Protein AF-A0A973DE01-F1 (afdb_monomer_lite)

Structure (mmCIF, N/CA/C/O backbone):
data_AF-A0A973DE01-F1
#
_entry.id   AF-A0A973DE01-F1
#
loop_
_atom_site.group_PDB
_atom_site.id
_atom_site.type_symbol
_atom_site.label_atom_id
_atom_site.label_alt_id
_atom_site.label_comp_id
_atom_site.label_asym_id
_atom_site.label_entity_id
_atom_site.label_seq_id
_atom_site.pdbx_PDB_ins_code
_atom_site.Cartn_x
_atom_site.Cartn_y
_atom_site.Cartn_z
_atom_site.occupancy
_atom_site.B_iso_or_equiv
_atom_site.auth_seq_id
_atom_site.auth_comp_id
_atom_site.auth_asym_id
_atom_site.auth_atom_id
_atom_site.pdbx_PDB_model_num
ATOM 1 N N . MET A 1 1 ? 18.379 -6.440 -45.089 1.00 70.31 1 MET A N 1
ATOM 2 C CA . MET A 1 1 ? 19.381 -6.472 -44.013 1.00 70.31 1 MET A CA 1
ATOM 3 C C . MET A 1 1 ? 20.087 -7.804 -44.115 1.00 70.31 1 MET A C 1
ATOM 5 O O . MET A 1 1 ? 19.416 -8.835 -44.047 1.00 70.31 1 MET A O 1
ATOM 9 N N . LEU A 1 2 ? 21.385 -7.757 -44.385 1.00 83.50 2 LEU A N 1
ATOM 10 C CA . LEU A 1 2 ? 22.255 -8.924 -44.476 1.00 83.50 2 LEU A CA 1
ATOM 11 C C . LEU A 1 2 ? 22.335 -9.638 -43.112 1.00 83.50 2 LEU A C 1
ATOM 13 O O . LEU A 1 2 ? 22.029 -9.025 -42.086 1.00 83.50 2 LEU A O 1
ATOM 17 N N . PRO A 1 3 ? 22.716 -10.927 -43.065 1.00 85.31 3 PRO A N 1
ATOM 18 C CA . PRO A 1 3 ? 22.857 -11.660 -41.804 1.00 85.31 3 PRO A CA 1
ATOM 19 C C . PRO A 1 3 ? 23.794 -10.974 -40.798 1.00 85.31 3 PRO A C 1
ATOM 21 O O . PRO A 1 3 ? 23.469 -10.901 -39.618 1.00 85.31 3 PRO A O 1
ATOM 24 N N . GLU A 1 4 ? 24.897 -10.398 -41.274 1.00 84.00 4 GLU A N 1
ATOM 25 C CA . GLU A 1 4 ? 25.873 -9.671 -40.451 1.00 84.00 4 GLU A CA 1
ATOM 26 C C . GLU A 1 4 ? 25.287 -8.377 -39.868 1.00 84.00 4 GLU A C 1
ATOM 28 O O . GLU A 1 4 ? 25.379 -8.129 -38.670 1.00 84.00 4 GLU A O 1
ATOM 33 N N . GLU A 1 5 ? 24.589 -7.584 -40.685 1.00 85.75 5 GLU A N 1
ATOM 34 C CA . GLU A 1 5 ? 23.874 -6.382 -40.230 1.00 85.75 5 GLU A CA 1
ATOM 35 C C . GLU A 1 5 ? 22.779 -6.722 -39.206 1.00 85.75 5 GLU A C 1
ATOM 37 O O . GLU A 1 5 ? 22.535 -5.964 -38.267 1.00 85.75 5 GLU A O 1
ATOM 42 N N . ARG A 1 6 ? 22.116 -7.878 -39.369 1.00 88.12 6 ARG A N 1
ATOM 43 C CA . ARG A 1 6 ? 21.130 -8.384 -38.405 1.00 88.12 6 ARG A CA 1
ATOM 44 C C . ARG A 1 6 ? 21.782 -8.741 -37.076 1.00 88.12 6 ARG A C 1
ATOM 46 O O . ARG A 1 6 ? 21.235 -8.355 -36.048 1.00 88.12 6 ARG A O 1
ATOM 53 N N . ALA A 1 7 ? 22.912 -9.446 -37.096 1.00 88.19 7 ALA A N 1
ATOM 54 C CA . ALA A 1 7 ? 23.663 -9.779 -35.887 1.00 88.19 7 ALA A CA 1
ATOM 55 C C . ALA A 1 7 ? 24.108 -8.502 -35.155 1.00 88.19 7 ALA A C 1
ATOM 57 O O . ALA A 1 7 ? 23.737 -8.315 -33.999 1.00 88.19 7 ALA A O 1
ATOM 58 N N . CYS A 1 8 ? 24.734 -7.562 -35.879 1.00 90.56 8 CYS A N 1
ATOM 59 C CA . CYS A 1 8 ? 25.108 -6.242 -35.358 1.00 90.56 8 CYS A CA 1
ATOM 60 C C . CYS A 1 8 ? 23.929 -5.548 -34.676 1.00 90.56 8 CYS A C 1
ATOM 62 O O . CYS A 1 8 ? 24.024 -5.079 -33.546 1.00 90.56 8 CYS A O 1
ATOM 64 N N . PHE A 1 9 ? 22.790 -5.497 -35.368 1.00 92.75 9 PHE A N 1
ATOM 65 C CA . PHE A 1 9 ? 21.602 -4.835 -34.861 1.00 92.75 9 PHE A CA 1
ATOM 66 C C . PHE A 1 9 ? 21.107 -5.454 -33.547 1.00 92.75 9 PHE A C 1
ATOM 68 O O . PHE A 1 9 ? 20.754 -4.713 -32.631 1.00 92.75 9 PHE A O 1
ATOM 75 N N . ILE A 1 10 ? 21.090 -6.785 -33.436 1.00 91.75 10 ILE A N 1
ATOM 76 C CA . ILE A 1 10 ? 20.685 -7.475 -32.206 1.00 91.75 10 ILE A CA 1
ATOM 77 C C . ILE A 1 10 ? 21.667 -7.190 -31.067 1.00 91.75 10 ILE A C 1
ATOM 79 O O . ILE A 1 10 ? 21.216 -6.829 -29.980 1.00 91.75 10 ILE A O 1
ATOM 83 N N . ASP A 1 11 ? 22.973 -7.267 -31.315 1.00 92.25 11 ASP A N 1
ATOM 84 C CA . ASP A 1 11 ? 23.994 -6.994 -30.295 1.00 92.25 11 ASP A CA 1
ATOM 85 C C . ASP A 1 11 ? 23.876 -5.565 -29.749 1.00 92.25 11 ASP A C 1
ATOM 87 O O . ASP A 1 11 ? 23.903 -5.344 -28.537 1.00 92.25 11 ASP A O 1
ATOM 91 N N . LEU A 1 12 ? 23.638 -4.589 -30.630 1.00 93.44 12 LEU A N 1
ATOM 92 C CA . LEU A 1 12 ? 23.412 -3.195 -30.243 1.00 93.44 12 LEU A CA 1
ATOM 93 C C . LEU A 1 12 ? 22.120 -3.007 -29.434 1.00 93.44 12 LEU A C 1
ATOM 95 O O . LEU A 1 12 ? 22.094 -2.209 -28.497 1.00 93.44 12 LEU A O 1
ATOM 99 N N . LEU A 1 13 ? 21.046 -3.740 -29.754 1.00 94.69 13 LEU A N 1
ATOM 100 C CA . LEU A 1 13 ? 19.822 -3.720 -28.947 1.00 94.69 13 LEU A CA 1
ATOM 101 C C . LEU A 1 13 ? 20.054 -4.314 -27.553 1.00 94.69 13 LEU A C 1
ATOM 103 O O . LEU A 1 13 ? 19.559 -3.761 -26.570 1.00 94.69 13 LEU A O 1
ATOM 107 N N . VAL A 1 14 ? 20.805 -5.415 -27.457 1.00 93.12 14 VAL A N 1
ATOM 108 C CA . VAL A 1 14 ? 21.170 -6.033 -26.173 1.00 93.12 14 VAL A CA 1
ATOM 109 C C . VAL A 1 14 ? 22.020 -5.069 -25.350 1.00 93.12 14 VAL A C 1
ATOM 111 O O . VAL A 1 14 ? 21.707 -4.836 -24.180 1.00 93.12 14 VAL A O 1
ATOM 114 N N . TYR A 1 15 ? 23.020 -4.439 -25.972 1.00 92.75 15 TYR A N 1
ATOM 115 C CA . TYR A 1 15 ? 23.834 -3.411 -25.332 1.00 92.75 15 TYR A CA 1
ATOM 116 C C . TYR A 1 15 ? 22.961 -2.272 -24.802 1.00 92.75 15 TYR A C 1
ATOM 118 O O . TYR A 1 15 ? 23.049 -1.927 -23.625 1.00 92.75 15 TYR A O 1
ATOM 126 N N . GLN A 1 16 ? 22.077 -1.716 -25.642 1.00 93.94 16 GLN A N 1
ATOM 127 C CA . GLN A 1 16 ? 21.213 -0.613 -25.231 1.00 93.94 16 GLN A CA 1
ATOM 128 C C . GLN A 1 16 ? 20.295 -1.008 -24.069 1.00 93.94 16 GLN A C 1
ATOM 130 O O . GLN A 1 16 ? 20.057 -0.211 -23.164 1.00 93.94 16 GLN A O 1
ATOM 135 N N . HIS A 1 17 ? 19.774 -2.235 -24.075 1.00 93.25 17 HIS A N 1
ATOM 136 C CA . HIS A 1 17 ? 18.927 -2.732 -22.996 1.00 93.25 17 HIS A CA 1
ATOM 137 C C . HIS A 1 17 ? 19.682 -2.844 -21.661 1.00 93.25 17 HIS A C 1
ATOM 139 O O . HIS A 1 17 ? 19.108 -2.557 -20.615 1.00 93.25 17 HIS A O 1
ATOM 145 N N . GLN A 1 18 ? 20.950 -3.262 -21.679 1.00 91.19 18 GLN A N 1
ATOM 146 C CA . GLN A 1 18 ? 21.747 -3.471 -20.464 1.00 91.19 18 GLN A CA 1
ATOM 147 C C . GLN A 1 18 ? 22.433 -2.196 -19.954 1.00 91.19 18 GLN A C 1
ATOM 149 O O . GLN A 1 18 ? 22.577 -2.022 -18.746 1.00 91.19 18 GLN A O 1
ATOM 154 N N . HIS A 1 19 ? 22.864 -1.315 -20.858 1.00 90.00 19 HIS A N 1
ATOM 155 C CA . HIS A 1 19 ? 23.731 -0.175 -20.542 1.00 90.00 19 HIS A CA 1
ATOM 156 C C . HIS A 1 19 ? 23.118 1.193 -20.877 1.00 90.00 19 HIS A C 1
ATOM 158 O O . HIS A 1 19 ? 23.679 2.222 -20.503 1.00 90.00 19 HIS A O 1
ATOM 164 N N . GLY A 1 20 ? 21.968 1.235 -21.551 1.00 89.94 20 GLY A N 1
ATOM 165 C CA . GLY A 1 20 ? 21.312 2.479 -21.947 1.00 89.94 20 GLY A CA 1
ATOM 166 C C . GLY A 1 20 ? 21.846 3.036 -23.267 1.00 89.94 20 GLY A C 1
ATOM 167 O O . GLY A 1 20 ? 21.894 2.340 -24.272 1.00 89.94 20 GLY A O 1
ATOM 168 N N . ILE A 1 21 ? 22.179 4.325 -23.314 1.00 92.81 21 ILE A N 1
ATOM 169 C CA . ILE A 1 21 ? 22.578 4.990 -24.567 1.00 92.81 21 ILE A CA 1
ATOM 170 C C . ILE A 1 21 ? 23.877 4.365 -25.098 1.00 92.81 21 ILE A C 1
ATOM 172 O O . ILE A 1 21 ? 24.851 4.226 -24.359 1.00 92.81 21 ILE A O 1
ATOM 176 N N . ILE A 1 22 ? 23.903 4.015 -26.386 1.00 94.06 22 ILE A N 1
ATOM 177 C CA . ILE A 1 22 ? 25.099 3.468 -27.033 1.00 94.06 22 ILE A CA 1
ATOM 178 C C . ILE A 1 22 ? 26.106 4.612 -27.228 1.00 94.06 22 ILE A C 1
ATOM 180 O O . ILE A 1 22 ? 25.742 5.624 -27.832 1.00 94.06 22 ILE A O 1
ATOM 184 N N . PRO A 1 23 ? 27.361 4.491 -26.763 1.00 92.19 23 PRO A N 1
ATOM 185 C CA . PRO A 1 23 ? 28.359 5.547 -26.908 1.00 92.19 23 PRO A CA 1
ATOM 186 C C . PRO A 1 23 ? 28.603 5.956 -28.373 1.00 92.19 23 PRO A C 1
ATOM 188 O O . PRO A 1 23 ? 28.507 5.119 -29.269 1.00 92.19 23 PRO A O 1
ATOM 191 N N . PRO A 1 24 ? 28.980 7.219 -28.641 1.00 90.62 24 PRO A N 1
ATOM 192 C CA . PRO A 1 24 ? 29.327 7.669 -29.990 1.00 90.62 24 PRO A CA 1
ATOM 193 C C . PRO A 1 24 ? 30.684 7.128 -30.474 1.00 90.62 24 PRO A C 1
ATOM 195 O O . PRO A 1 24 ? 30.975 7.196 -31.664 1.00 90.62 24 PRO A O 1
ATOM 198 N N . ASP A 1 25 ? 31.513 6.606 -29.564 1.00 90.69 25 ASP A N 1
ATOM 199 C CA . ASP A 1 25 ? 32.812 6.010 -29.879 1.00 90.69 25 ASP A CA 1
ATOM 200 C C . ASP A 1 25 ? 32.641 4.669 -30.607 1.00 90.69 25 ASP A C 1
ATOM 202 O O . ASP A 1 25 ? 32.432 3.618 -29.994 1.00 90.69 25 ASP A O 1
ATOM 206 N N . ILE A 1 26 ? 32.758 4.724 -31.934 1.00 86.50 26 ILE A N 1
ATOM 207 C CA . ILE A 1 26 ? 32.569 3.578 -32.825 1.00 86.50 26 ILE A CA 1
ATOM 208 C C . ILE A 1 26 ? 33.562 2.453 -32.524 1.00 86.50 26 ILE A C 1
ATOM 210 O O . ILE A 1 26 ? 33.163 1.290 -32.528 1.00 86.50 26 ILE A O 1
ATOM 214 N N . LYS A 1 27 ? 34.820 2.766 -32.181 1.00 86.62 27 LYS A N 1
ATOM 215 C CA . LYS A 1 27 ? 35.835 1.739 -31.882 1.00 86.62 27 LYS A CA 1
ATOM 216 C C . LYS A 1 27 ? 35.460 0.941 -30.645 1.00 86.62 27 LYS A C 1
ATOM 218 O O . LYS A 1 27 ? 35.593 -0.281 -30.624 1.00 86.62 27 LYS A O 1
ATOM 223 N N . ARG A 1 28 ? 34.959 1.628 -29.617 1.00 86.69 28 ARG A N 1
ATOM 224 C CA . ARG A 1 28 ? 34.480 0.984 -28.394 1.00 86.69 28 ARG A CA 1
ATOM 225 C C . ARG A 1 28 ? 33.245 0.129 -28.653 1.00 86.69 28 ARG A C 1
ATOM 227 O O . ARG A 1 28 ? 33.169 -0.974 -28.127 1.00 86.69 28 ARG A O 1
ATOM 234 N N . VAL A 1 29 ? 32.294 0.613 -29.452 1.00 87.69 29 VAL A N 1
ATOM 235 C CA . VAL A 1 29 ? 31.074 -0.139 -29.795 1.00 87.69 29 VAL A CA 1
ATOM 236 C C . VAL A 1 29 ? 31.401 -1.368 -30.651 1.00 87.69 29 VAL A C 1
ATOM 238 O O . VAL A 1 29 ? 30.841 -2.438 -30.427 1.00 87.69 29 VAL A O 1
ATOM 241 N N . GLN A 1 30 ? 32.373 -1.263 -31.560 1.00 87.94 30 GLN A N 1
ATOM 242 C CA . GLN A 1 30 ? 32.814 -2.365 -32.416 1.00 87.94 30 GLN A CA 1
ATOM 243 C C . GLN A 1 30 ? 33.363 -3.562 -31.626 1.00 87.94 30 GLN A C 1
ATOM 245 O O . GLN A 1 30 ? 33.198 -4.697 -32.063 1.00 87.94 30 GLN A O 1
ATOM 250 N N . MET A 1 31 ? 33.944 -3.343 -30.439 1.00 86.69 31 MET A N 1
ATOM 251 C CA . MET A 1 31 ? 34.390 -4.439 -29.564 1.00 86.69 31 MET A CA 1
ATOM 252 C C . MET A 1 31 ? 33.239 -5.352 -29.110 1.00 86.69 31 MET A C 1
ATOM 254 O O . MET A 1 31 ? 33.483 -6.516 -28.805 1.00 86.69 31 MET A O 1
ATOM 258 N N . TYR A 1 32 ? 32.001 -4.845 -29.080 1.00 84.62 32 TYR A N 1
ATOM 259 C CA . TYR A 1 32 ? 30.807 -5.614 -28.712 1.00 84.62 32 TYR A CA 1
ATOM 260 C C . TYR A 1 32 ? 30.154 -6.305 -29.916 1.00 84.62 32 TYR A C 1
ATOM 262 O O . TYR A 1 32 ? 29.492 -7.321 -29.742 1.00 84.62 32 TYR A O 1
ATOM 270 N N . CYS A 1 33 ? 30.366 -5.793 -31.131 1.00 84.50 33 CYS A N 1
ATOM 271 C CA . CYS A 1 33 ? 29.858 -6.363 -32.382 1.00 84.50 33 CYS A CA 1
ATOM 272 C C . CYS A 1 33 ? 30.981 -7.095 -33.136 1.00 84.50 33 CYS A C 1
ATOM 274 O O . CYS A 1 33 ? 31.425 -6.661 -34.204 1.00 84.50 33 CYS A O 1
ATOM 276 N N . SER A 1 34 ? 31.484 -8.187 -32.554 1.00 79.50 34 SER A N 1
ATOM 277 C CA . SER A 1 34 ? 32.636 -8.921 -33.092 1.00 79.50 34 SER A CA 1
ATOM 278 C C . SER A 1 34 ? 32.373 -9.482 -34.494 1.00 79.50 34 SER A C 1
ATOM 280 O O . SER A 1 34 ? 31.315 -10.054 -34.743 1.00 79.50 34 SER A O 1
ATOM 282 N N . GLY A 1 35 ? 33.366 -9.387 -35.384 1.00 81.50 35 GLY A N 1
ATOM 283 C CA . GLY A 1 35 ? 33.287 -9.958 -36.736 1.00 81.50 35 GLY A CA 1
ATOM 284 C C . GLY A 1 35 ? 32.613 -9.062 -37.778 1.00 81.50 35 GLY A C 1
ATOM 285 O O . GLY A 1 35 ? 32.274 -9.546 -38.852 1.00 81.50 35 GLY A O 1
ATOM 286 N N . ILE A 1 36 ? 32.423 -7.771 -37.479 1.00 85.12 36 ILE A N 1
ATOM 287 C CA . ILE A 1 36 ? 31.701 -6.824 -38.341 1.00 85.12 36 ILE A CA 1
ATOM 288 C C . ILE A 1 36 ? 32.603 -5.643 -38.715 1.00 85.12 36 ILE A C 1
ATOM 290 O O . ILE A 1 36 ? 33.355 -5.116 -37.887 1.00 85.12 36 ILE A O 1
ATOM 294 N N . SER A 1 37 ? 32.538 -5.225 -39.983 1.00 88.81 37 SER A N 1
ATOM 295 C CA . SER A 1 37 ? 33.293 -4.066 -40.467 1.00 88.81 37 SER A CA 1
ATOM 296 C C . SER A 1 37 ? 32.776 -2.761 -39.850 1.00 88.81 37 SER A C 1
ATOM 298 O O . SER A 1 37 ? 31.581 -2.618 -39.579 1.00 88.81 37 SER A O 1
ATOM 300 N N . GLU A 1 38 ? 33.662 -1.780 -39.665 1.00 88.69 38 GLU A N 1
ATOM 301 C CA . GLU A 1 38 ? 33.298 -0.460 -39.128 1.00 88.69 38 GLU A CA 1
ATOM 302 C C . GLU A 1 38 ? 32.222 0.227 -39.987 1.00 88.69 38 GLU A C 1
ATOM 304 O O . GLU A 1 38 ? 31.265 0.795 -39.462 1.00 88.69 38 GLU A O 1
ATOM 309 N N . ALA A 1 39 ? 32.317 0.080 -41.313 1.00 89.25 39 ALA A N 1
ATOM 310 C CA . ALA A 1 39 ? 31.336 0.607 -42.256 1.00 89.25 39 ALA A CA 1
ATOM 311 C C . ALA A 1 39 ? 29.942 -0.016 -42.057 1.00 89.25 39 ALA A C 1
ATOM 313 O O . ALA A 1 39 ? 28.939 0.697 -42.042 1.00 89.25 39 ALA A O 1
ATOM 314 N N . THR A 1 40 ? 29.871 -1.336 -41.856 1.00 88.69 40 THR A N 1
ATOM 315 C CA . THR A 1 40 ? 28.608 -2.056 -41.615 1.00 88.69 40 THR A CA 1
ATOM 316 C C . THR A 1 40 ? 27.979 -1.653 -40.278 1.00 88.69 40 THR A C 1
ATOM 318 O O . THR A 1 40 ? 26.763 -1.454 -40.199 1.00 88.69 40 THR A O 1
ATOM 321 N N . LEU A 1 41 ? 28.797 -1.483 -39.233 1.00 90.25 41 LEU A N 1
ATOM 322 C CA . LEU A 1 41 ? 28.354 -0.988 -37.928 1.00 90.25 41 LEU A CA 1
ATOM 323 C C . LEU A 1 41 ? 27.769 0.426 -38.044 1.00 90.25 41 LEU A C 1
ATOM 325 O O . LEU A 1 41 ? 26.653 0.676 -37.585 1.00 90.25 41 LEU A O 1
ATOM 329 N N . GLN A 1 42 ? 28.483 1.336 -38.708 1.00 91.38 42 GLN A N 1
ATOM 330 C CA . GLN A 1 42 ? 28.038 2.715 -38.895 1.00 91.38 42 GLN A CA 1
ATOM 331 C C . GLN A 1 42 ? 26.748 2.795 -39.723 1.00 91.38 42 GLN A C 1
ATOM 333 O O . GLN A 1 42 ? 25.821 3.510 -39.338 1.00 91.38 42 GLN A O 1
ATOM 338 N N . ALA A 1 43 ? 26.649 2.022 -40.808 1.00 91.31 43 ALA A N 1
ATOM 339 C CA . ALA A 1 43 ? 25.435 1.935 -41.616 1.00 91.31 43 ALA A CA 1
ATOM 340 C C . ALA A 1 43 ? 24.242 1.415 -40.794 1.00 91.31 43 ALA A C 1
ATOM 342 O O . ALA A 1 43 ? 23.136 1.951 -40.886 1.00 91.31 43 ALA A O 1
ATOM 343 N N . THR A 1 44 ? 24.468 0.412 -39.940 1.00 91.31 44 THR A N 1
ATOM 344 C CA . THR A 1 44 ? 23.428 -0.149 -39.064 1.00 91.31 44 THR A CA 1
ATOM 345 C C . THR A 1 44 ? 22.971 0.863 -38.011 1.00 91.31 44 THR A C 1
ATOM 347 O O . THR A 1 44 ? 21.764 1.026 -37.809 1.00 91.31 44 THR A O 1
ATOM 350 N N . LEU A 1 45 ? 23.909 1.585 -37.383 1.00 92.44 45 LEU A N 1
ATOM 351 C CA . LEU A 1 45 ? 23.615 2.660 -36.431 1.00 92.44 45 LEU A CA 1
ATOM 352 C C . LEU A 1 45 ? 22.782 3.763 -37.085 1.00 92.44 45 LEU A C 1
ATOM 354 O O . LEU A 1 45 ? 21.687 4.049 -36.614 1.00 92.44 45 LEU A O 1
ATOM 358 N N . GLN A 1 46 ? 23.229 4.301 -38.219 1.00 92.38 46 GLN A N 1
ATOM 359 C CA . GLN A 1 46 ? 22.520 5.363 -38.942 1.00 92.38 46 GLN A CA 1
ATOM 360 C C . GLN A 1 46 ? 21.129 4.934 -39.435 1.00 92.38 46 GLN A C 1
ATOM 362 O O . GLN A 1 46 ? 20.206 5.744 -39.467 1.00 92.38 46 GLN A O 1
ATOM 367 N N . ALA A 1 47 ? 20.955 3.663 -39.812 1.00 92.31 47 ALA A N 1
ATOM 368 C CA . ALA A 1 47 ? 19.686 3.164 -40.339 1.00 92.31 47 ALA A CA 1
ATOM 369 C C . ALA A 1 47 ? 18.654 2.792 -39.258 1.00 92.31 47 ALA A C 1
ATOM 371 O O . ALA A 1 47 ? 17.454 2.748 -39.552 1.00 92.31 47 ALA A O 1
ATOM 372 N N . LYS A 1 48 ? 19.088 2.428 -38.042 1.00 93.50 48 LYS A N 1
ATOM 373 C CA . LYS A 1 48 ? 18.216 1.839 -37.001 1.00 93.50 48 LYS A CA 1
ATOM 374 C C . LYS A 1 48 ? 18.227 2.563 -35.661 1.00 93.50 48 LYS A C 1
ATOM 376 O O . LYS A 1 48 ? 17.362 2.273 -34.828 1.00 93.50 48 LYS A O 1
ATOM 381 N N . PHE A 1 49 ? 19.169 3.469 -35.452 1.00 95.06 49 PHE A N 1
ATOM 382 C CA . PHE A 1 49 ? 19.327 4.240 -34.232 1.00 95.06 49 PHE A CA 1
ATOM 383 C C . PHE A 1 49 ? 19.351 5.721 -34.579 1.00 95.06 49 PHE A C 1
ATOM 385 O O . PHE A 1 49 ? 19.740 6.133 -35.667 1.00 95.06 49 PHE A O 1
ATOM 392 N N . GLU A 1 50 ? 18.919 6.532 -33.632 1.00 93.94 50 GLU A N 1
ATOM 393 C CA . GLU A 1 50 ? 18.979 7.973 -33.763 1.00 93.94 50 GLU A CA 1
ATOM 394 C C . GLU A 1 50 ? 20.194 8.512 -33.035 1.00 93.94 50 GLU A C 1
ATOM 396 O O . GLU A 1 50 ? 20.489 8.103 -31.908 1.00 93.94 50 GLU A O 1
ATOM 401 N N . GLN A 1 51 ? 20.881 9.444 -33.686 1.00 92.38 51 GLN A N 1
ATOM 402 C CA . GLN A 1 51 ? 22.019 10.129 -33.106 1.00 92.38 51 GLN A CA 1
ATOM 403 C C . GLN A 1 51 ? 21.537 11.248 -32.179 1.00 92.38 51 GLN A C 1
ATOM 405 O O . GLN A 1 51 ? 20.704 12.075 -32.545 1.00 92.38 51 GLN A O 1
ATOM 410 N N . THR A 1 52 ? 22.087 11.272 -30.974 1.00 90.62 52 THR A N 1
ATOM 411 C CA . THR A 1 52 ? 21.884 12.297 -29.947 1.00 90.62 52 THR A CA 1
ATOM 412 C C . THR A 1 52 ? 23.242 12.850 -29.524 1.00 90.62 52 THR A C 1
ATOM 414 O O . THR A 1 52 ? 24.277 12.249 -29.816 1.00 90.62 52 THR A O 1
ATOM 417 N N . GLU A 1 53 ? 23.261 13.951 -28.773 1.00 88.38 53 GLU A N 1
ATOM 418 C CA . GLU A 1 53 ? 24.503 14.535 -28.234 1.00 88.38 53 GLU A CA 1
ATOM 419 C C . GLU A 1 53 ? 25.327 13.540 -27.399 1.00 88.38 53 GLU A C 1
ATOM 421 O O . GLU A 1 53 ? 26.551 13.631 -27.343 1.00 88.38 53 GLU A O 1
ATOM 426 N N . LYS A 1 54 ? 24.661 12.567 -26.763 1.00 89.00 54 LYS A N 1
ATOM 427 C CA . LYS A 1 54 ? 25.284 11.584 -25.865 1.00 89.00 54 LYS A CA 1
ATOM 428 C C . LYS A 1 54 ? 25.605 10.247 -26.539 1.00 89.00 54 LYS A C 1
ATOM 430 O O . LYS A 1 54 ? 26.235 9.405 -25.905 1.00 89.00 54 LYS A O 1
ATOM 435 N N . GLY A 1 55 ? 25.180 10.036 -27.786 1.00 92.56 55 GLY A N 1
ATOM 436 C CA . GLY A 1 55 ? 25.358 8.771 -28.501 1.00 92.56 55 GLY A CA 1
ATOM 437 C C . GLY A 1 55 ? 24.122 8.324 -29.279 1.00 92.56 55 GLY A C 1
ATOM 438 O O . GLY A 1 55 ? 23.316 9.150 -29.703 1.00 92.56 55 GLY A O 1
ATOM 439 N N . TRP A 1 56 ? 23.966 7.017 -29.472 1.00 94.44 56 TRP A N 1
ATOM 440 C CA . TRP A 1 56 ? 22.935 6.416 -30.317 1.00 94.44 56 TRP A CA 1
ATOM 441 C C . TRP A 1 56 ? 21.830 5.752 -29.496 1.00 94.44 56 TRP A C 1
ATOM 443 O O . TRP A 1 56 ? 22.094 5.068 -28.504 1.00 94.44 56 TRP A O 1
ATOM 453 N N . ILE A 1 57 ? 20.579 5.927 -29.926 1.00 95.19 57 ILE A N 1
ATOM 454 C CA . ILE A 1 57 ? 19.420 5.342 -29.249 1.00 95.19 57 ILE A CA 1
ATOM 455 C C . ILE A 1 57 ? 18.382 4.800 -30.230 1.00 95.19 57 ILE A C 1
ATOM 457 O O . ILE A 1 57 ? 17.962 5.457 -31.181 1.00 95.19 57 ILE A O 1
ATOM 461 N N . ASN A 1 58 ? 17.906 3.587 -29.976 1.00 96.06 58 ASN A N 1
ATOM 462 C CA . ASN A 1 58 ? 16.739 3.037 -30.640 1.00 96.06 58 ASN A CA 1
ATOM 463 C C . ASN A 1 58 ? 15.477 3.473 -29.882 1.00 96.06 58 ASN A C 1
ATOM 465 O O . ASN A 1 58 ? 15.212 2.984 -28.779 1.00 96.06 58 ASN A O 1
ATOM 469 N N . ARG A 1 59 ? 14.681 4.374 -30.479 1.00 93.00 59 ARG A N 1
ATOM 470 C CA . ARG A 1 59 ? 13.445 4.898 -29.864 1.00 93.00 59 ARG A CA 1
ATOM 471 C C . ARG A 1 59 ? 12.428 3.814 -29.522 1.00 93.00 59 ARG A C 1
ATOM 473 O O . ARG A 1 59 ? 11.764 3.911 -28.494 1.00 93.00 59 ARG A O 1
ATOM 480 N N . LYS A 1 60 ? 12.289 2.790 -30.372 1.00 94.06 60 LYS A N 1
ATOM 481 C CA . LYS A 1 60 ? 11.317 1.710 -30.146 1.00 94.06 60 LYS A CA 1
ATOM 482 C C . LYS A 1 60 ? 11.690 0.902 -28.911 1.00 94.06 60 LYS A C 1
ATOM 484 O O . LYS A 1 60 ? 10.836 0.686 -28.059 1.00 94.06 60 LYS A O 1
ATOM 489 N N . LEU A 1 61 ? 12.960 0.509 -28.799 1.00 93.94 61 LEU A N 1
ATOM 490 C CA . LEU A 1 61 ? 13.459 -0.197 -27.624 1.00 93.94 61 LEU A CA 1
ATOM 491 C C . LEU A 1 61 ? 13.324 0.669 -26.368 1.00 93.94 61 LEU A C 1
ATOM 493 O O . LEU A 1 61 ? 12.801 0.184 -25.376 1.00 93.94 61 LEU A O 1
ATOM 497 N N . LYS A 1 62 ? 13.708 1.953 -26.429 1.00 93.38 62 LYS A N 1
ATOM 498 C CA . LYS A 1 62 ? 13.566 2.883 -25.297 1.00 93.38 62 LYS A CA 1
ATOM 499 C C . LYS A 1 62 ? 12.117 2.965 -24.811 1.00 93.38 62 LYS A C 1
ATOM 501 O O . LYS A 1 62 ? 11.872 2.743 -23.634 1.00 93.38 62 LYS A O 1
ATOM 506 N N . LYS A 1 63 ? 11.163 3.164 -25.726 1.00 94.38 63 LYS A N 1
ATOM 507 C CA . LYS A 1 63 ? 9.730 3.178 -25.404 1.00 94.38 63 LYS A CA 1
ATOM 508 C C . LYS A 1 63 ? 9.281 1.887 -24.709 1.00 94.38 63 LYS A C 1
ATOM 510 O O . LYS A 1 63 ? 8.608 1.953 -23.689 1.00 94.38 63 LYS A O 1
ATOM 515 N N . VAL A 1 64 ? 9.668 0.723 -25.237 1.00 94.06 64 VAL A N 1
ATOM 516 C CA . VAL A 1 64 ? 9.300 -0.577 -24.649 1.00 94.06 64 VAL A CA 1
ATOM 517 C C . VAL A 1 64 ? 9.915 -0.762 -23.261 1.00 94.06 64 VAL A C 1
ATOM 519 O O . VAL A 1 64 ? 9.244 -1.265 -22.362 1.00 94.06 64 VAL A O 1
ATOM 522 N N . THR A 1 65 ? 11.176 -0.373 -23.069 1.00 91.12 65 THR A N 1
ATOM 523 C CA . THR A 1 65 ? 11.834 -0.438 -21.759 1.00 91.12 65 THR A CA 1
ATOM 524 C C . THR A 1 65 ? 11.137 0.473 -20.750 1.00 91.12 65 THR A C 1
ATOM 526 O O . THR A 1 65 ? 10.831 0.014 -19.655 1.00 91.12 65 THR A O 1
ATOM 529 N N . ASP A 1 66 ? 10.790 1.701 -21.142 1.00 90.94 66 ASP A N 1
ATOM 530 C CA . ASP A 1 66 ? 10.099 2.668 -20.277 1.00 90.94 66 ASP A CA 1
ATOM 531 C C . ASP A 1 66 ? 8.699 2.176 -19.880 1.00 90.94 66 ASP A C 1
ATOM 533 O O . ASP A 1 66 ? 8.304 2.242 -18.716 1.00 90.94 66 ASP A O 1
ATOM 537 N N . GLU A 1 67 ? 7.952 1.609 -20.831 1.00 93.38 67 GLU A N 1
ATOM 538 C CA . GLU A 1 67 ? 6.649 0.991 -20.566 1.00 93.38 67 GLU A CA 1
ATOM 539 C C . GLU A 1 67 ? 6.767 -0.198 -19.600 1.00 93.38 67 GLU A C 1
ATOM 541 O O . GLU A 1 67 ? 5.940 -0.350 -18.697 1.00 93.38 67 GLU A O 1
ATOM 546 N N . ARG A 1 68 ? 7.805 -1.031 -19.755 1.00 89.88 68 ARG A N 1
ATOM 547 C CA . ARG A 1 68 ? 8.072 -2.167 -18.859 1.00 89.88 68 ARG A CA 1
ATOM 548 C C . ARG A 1 68 ? 8.486 -1.721 -17.464 1.00 89.88 68 ARG A C 1
ATOM 550 O O . ARG A 1 68 ? 8.036 -2.325 -16.496 1.00 89.88 68 ARG A O 1
ATOM 557 N N . GLU A 1 69 ? 9.299 -0.680 -17.351 1.00 88.38 69 GLU A N 1
ATOM 558 C CA . GLU A 1 69 ? 9.717 -0.109 -16.070 1.00 88.38 69 GLU A CA 1
ATOM 559 C C . GLU A 1 69 ? 8.524 0.503 -15.320 1.00 88.38 69 GLU A C 1
ATOM 561 O O . GLU A 1 69 ? 8.310 0.224 -14.134 1.00 88.38 69 GLU A O 1
ATOM 566 N N . ALA A 1 70 ? 7.667 1.240 -16.034 1.00 87.62 70 ALA A N 1
ATOM 567 C CA . ALA A 1 70 ? 6.416 1.758 -15.488 1.00 87.62 70 ALA A CA 1
ATOM 568 C C . ALA A 1 70 ? 5.467 0.626 -15.055 1.00 87.62 70 ALA A C 1
ATOM 570 O O . ALA A 1 70 ? 4.829 0.709 -14.002 1.00 87.62 70 ALA A O 1
ATOM 571 N N . TYR A 1 71 ? 5.375 -0.452 -15.841 1.00 89.38 71 TYR A N 1
ATOM 572 C CA . TYR A 1 71 ? 4.570 -1.621 -15.493 1.00 89.38 71 TYR A CA 1
ATOM 573 C C . TYR A 1 71 ? 5.114 -2.349 -14.257 1.00 89.38 71 TYR A C 1
ATOM 575 O O . TYR A 1 71 ? 4.343 -2.660 -13.350 1.00 89.38 71 TYR A O 1
ATOM 583 N N . ALA A 1 72 ? 6.427 -2.580 -14.188 1.00 86.88 72 ALA A N 1
ATOM 584 C CA . ALA A 1 72 ? 7.079 -3.224 -13.052 1.00 86.88 72 ALA A CA 1
ATOM 585 C C . ALA A 1 72 ? 6.861 -2.431 -11.754 1.00 86.88 72 ALA A C 1
ATOM 587 O O . ALA A 1 72 ? 6.489 -3.013 -10.733 1.00 86.88 72 ALA A O 1
ATOM 588 N N . SER A 1 73 ? 6.992 -1.102 -11.816 1.00 85.62 73 SER A N 1
ATOM 589 C CA . SER A 1 73 ? 6.711 -0.208 -10.687 1.00 85.62 73 SER A CA 1
ATOM 590 C C . SER A 1 73 ? 5.265 -0.348 -10.197 1.00 85.62 73 SER A C 1
ATOM 592 O O . SER A 1 73 ? 5.034 -0.613 -9.018 1.00 85.62 73 SER A O 1
ATOM 594 N N . LYS A 1 74 ? 4.283 -0.293 -11.109 1.00 88.00 74 LYS A N 1
ATOM 595 C CA . LYS A 1 74 ? 2.858 -0.476 -10.771 1.00 88.00 74 LYS A CA 1
ATOM 596 C C . LYS A 1 74 ? 2.553 -1.862 -10.199 1.00 88.00 74 LYS A C 1
ATOM 598 O O . LYS A 1 74 ? 1.735 -1.987 -9.290 1.00 88.00 74 LYS A O 1
ATOM 603 N N . GLN A 1 75 ? 3.178 -2.913 -10.732 1.00 85.81 75 GLN A N 1
ATOM 604 C CA . GLN A 1 75 ? 3.010 -4.275 -10.217 1.00 85.81 75 GLN A CA 1
ATOM 605 C C . GLN A 1 75 ? 3.526 -4.400 -8.784 1.00 85.81 75 GLN A C 1
ATOM 607 O O . GLN A 1 75 ? 2.846 -4.992 -7.948 1.00 85.81 75 GLN A O 1
ATOM 612 N N . SER A 1 76 ? 4.679 -3.797 -8.488 1.00 86.75 76 SER A N 1
ATOM 613 C CA . SER A 1 76 ? 5.230 -3.750 -7.132 1.00 86.75 76 SER A CA 1
ATOM 61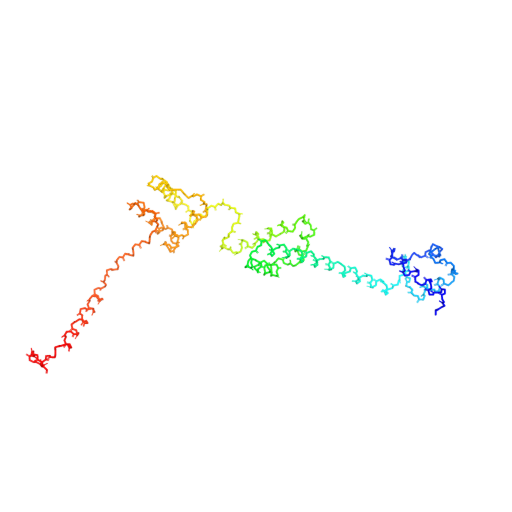4 C C . SER A 1 76 ? 4.267 -3.061 -6.155 1.00 86.75 76 SER A C 1
ATOM 616 O O . SER A 1 76 ? 3.917 -3.627 -5.119 1.00 86.75 76 SER A O 1
ATOM 618 N N . GLU A 1 77 ? 3.738 -1.892 -6.527 1.00 87.94 77 GLU A N 1
ATOM 619 C CA . GLU A 1 77 ? 2.779 -1.136 -5.707 1.00 87.94 77 GLU A CA 1
ATOM 620 C C . GLU A 1 77 ? 1.475 -1.897 -5.464 1.00 87.94 77 GLU A C 1
ATOM 622 O O . GLU A 1 77 ? 0.998 -1.988 -4.332 1.00 87.94 77 GLU A O 1
ATOM 627 N N . ASN A 1 78 ? 0.911 -2.503 -6.509 1.00 88.06 78 ASN A N 1
ATOM 628 C CA . ASN A 1 78 ? -0.284 -3.331 -6.374 1.00 88.06 78 ASN A CA 1
ATOM 629 C C . ASN A 1 78 ? -0.023 -4.559 -5.488 1.00 88.06 78 ASN A C 1
ATOM 631 O O . ASN A 1 78 ? -0.898 -4.953 -4.715 1.00 88.06 78 ASN A O 1
ATOM 635 N N . GLY A 1 79 ? 1.176 -5.142 -5.569 1.00 88.56 79 GLY A N 1
ATOM 636 C CA . GLY A 1 79 ? 1.614 -6.221 -4.689 1.00 88.56 79 GLY A CA 1
ATOM 637 C C . GLY A 1 79 ? 1.640 -5.795 -3.220 1.00 88.56 79 GLY A C 1
ATOM 638 O O . GLY A 1 79 ? 1.079 -6.499 -2.378 1.00 88.56 79 GLY A O 1
ATOM 639 N N . LEU A 1 80 ? 2.218 -4.628 -2.917 1.00 88.50 80 LEU A N 1
ATOM 640 C CA . LEU A 1 80 ? 2.247 -4.054 -1.565 1.00 88.50 80 LEU A CA 1
ATOM 641 C C . LEU A 1 80 ? 0.836 -3.833 -1.015 1.00 88.50 80 LEU A C 1
ATOM 643 O O . LEU A 1 80 ? 0.513 -4.309 0.074 1.00 88.50 80 LEU A O 1
ATOM 647 N N . ILE A 1 81 ? -0.030 -3.189 -1.799 1.00 89.38 81 ILE A N 1
ATOM 648 C CA . ILE A 1 81 ? -1.427 -2.940 -1.423 1.00 89.38 81 ILE A CA 1
ATOM 649 C C . ILE A 1 81 ? -2.173 -4.262 -1.192 1.00 89.38 81 ILE A C 1
ATOM 651 O O . ILE A 1 81 ? -2.919 -4.404 -0.223 1.00 89.38 81 ILE A O 1
ATOM 655 N N . GLY A 1 82 ? -1.959 -5.260 -2.052 1.00 88.88 82 GLY A N 1
ATOM 656 C CA . GLY A 1 82 ? -2.561 -6.583 -1.899 1.00 88.88 82 GLY A CA 1
ATOM 657 C C . GLY A 1 82 ? -2.131 -7.280 -0.606 1.00 88.88 82 GLY A C 1
ATOM 658 O O . GLY A 1 82 ? -2.970 -7.850 0.096 1.00 88.88 82 GLY A O 1
ATOM 659 N N . GLN A 1 83 ? -0.844 -7.206 -0.256 1.00 90.50 83 GLN A N 1
ATOM 660 C CA . GLN A 1 83 ? -0.330 -7.750 1.005 1.00 90.50 83 GLN A CA 1
ATOM 661 C C . GLN A 1 83 ? -0.908 -7.027 2.224 1.00 90.50 83 GLN A C 1
ATOM 663 O O . GLN A 1 83 ? -1.320 -7.692 3.178 1.00 90.50 83 GLN A O 1
ATOM 668 N N . PHE A 1 84 ? -0.993 -5.696 2.169 1.00 91.81 84 PHE A N 1
ATOM 669 C CA . PHE A 1 84 ? -1.626 -4.883 3.203 1.00 91.81 84 PHE A CA 1
ATOM 670 C C . PHE A 1 84 ? -3.076 -5.323 3.440 1.00 91.81 84 PHE A C 1
ATOM 672 O O . PHE A 1 84 ? -3.432 -5.701 4.556 1.00 91.81 84 PHE A O 1
ATOM 679 N N . TRP A 1 85 ? -3.895 -5.401 2.385 1.00 91.69 85 TRP A N 1
ATOM 680 C CA . TRP A 1 85 ? -5.294 -5.825 2.510 1.00 91.69 85 TRP A CA 1
ATOM 681 C C . TRP A 1 85 ? -5.447 -7.267 2.986 1.00 91.69 85 TRP A C 1
ATOM 683 O O . TRP A 1 85 ? -6.376 -7.570 3.738 1.00 91.69 85 TRP A O 1
ATOM 693 N N . LYS A 1 86 ? -4.542 -8.165 2.580 1.00 91.88 86 LYS A N 1
ATOM 694 C CA . LYS A 1 86 ? -4.526 -9.550 3.064 1.00 91.88 86 LYS A CA 1
ATOM 695 C C . LYS A 1 86 ? -4.294 -9.604 4.576 1.00 91.88 86 LYS A C 1
ATOM 697 O O . LYS A 1 86 ? -4.986 -10.360 5.252 1.00 91.88 86 LYS A O 1
ATOM 702 N N . LYS A 1 87 ? -3.359 -8.802 5.097 1.00 88.69 87 LYS A N 1
ATOM 703 C CA . LYS A 1 87 ? -3.108 -8.690 6.541 1.00 88.69 87 LYS A CA 1
ATOM 704 C C . LYS A 1 87 ? -4.265 -8.019 7.274 1.00 88.69 87 LYS A C 1
ATOM 706 O O . LYS A 1 87 ? -4.727 -8.573 8.264 1.00 88.69 87 LYS A O 1
ATOM 711 N N . ALA A 1 88 ? -4.783 -6.906 6.757 1.00 90.00 88 ALA A N 1
ATOM 712 C CA . ALA A 1 88 ? -5.932 -6.217 7.340 1.00 90.00 88 ALA A CA 1
ATOM 713 C C . ALA A 1 88 ? -7.132 -7.165 7.486 1.00 90.00 88 ALA A C 1
ATOM 715 O O . ALA A 1 88 ? -7.694 -7.292 8.566 1.00 90.00 88 ALA A O 1
ATOM 716 N N . LYS A 1 89 ? -7.456 -7.943 6.446 1.00 91.44 89 LYS A N 1
ATOM 717 C CA . LYS A 1 89 ? -8.553 -8.922 6.496 1.00 91.44 89 LYS A CA 1
ATOM 718 C C . LYS A 1 89 ? -8.380 -10.000 7.576 1.00 91.44 89 LYS A C 1
ATOM 720 O O . LYS A 1 89 ? -9.376 -10.550 8.028 1.00 91.44 89 LYS A O 1
ATOM 725 N N . GLY A 1 90 ? -7.144 -10.328 7.953 1.00 87.88 90 GLY A N 1
ATOM 726 C CA . GLY A 1 90 ? -6.863 -11.264 9.043 1.00 87.88 90 GLY A CA 1
ATOM 727 C C . GLY A 1 90 ? -6.856 -10.626 10.436 1.00 87.88 90 GLY A C 1
ATOM 728 O O . GLY A 1 90 ? -6.939 -11.359 11.414 1.00 87.88 90 GLY A O 1
ATOM 729 N N . ALA A 1 91 ? -6.739 -9.298 10.527 1.00 86.81 91 ALA A N 1
ATOM 730 C CA . ALA A 1 91 ? -6.538 -8.573 11.781 1.00 86.81 91 ALA A CA 1
ATOM 731 C C . ALA A 1 91 ? -7.791 -7.841 12.293 1.00 86.81 91 ALA A C 1
ATOM 733 O O . ALA A 1 91 ? -7.936 -7.705 13.503 1.00 86.81 91 ALA A O 1
ATOM 734 N N . ILE A 1 92 ? -8.677 -7.377 11.404 1.00 86.94 92 ILE A N 1
ATOM 735 C CA . ILE A 1 92 ? -9.862 -6.572 11.759 1.00 86.94 92 ILE A CA 1
ATOM 736 C C . ILE A 1 92 ? -11.172 -7.194 11.262 1.00 86.94 92 ILE A C 1
ATOM 738 O O . ILE A 1 92 ? -11.183 -8.041 10.362 1.00 86.94 92 ILE A O 1
ATOM 742 N N . SER A 1 93 ? -12.298 -6.753 11.831 1.00 88.62 93 SER A N 1
ATOM 743 C CA . SER A 1 93 ? -13.631 -7.216 11.444 1.00 88.62 93 SER A CA 1
ATOM 744 C C . SER A 1 93 ? -14.029 -6.745 10.039 1.00 88.62 93 SER A C 1
ATOM 746 O O . SER A 1 93 ? -13.526 -5.757 9.499 1.00 88.62 93 SER A O 1
ATOM 748 N N . ALA A 1 94 ? -15.011 -7.420 9.435 1.00 86.06 94 ALA A N 1
ATOM 749 C CA . ALA A 1 94 ? -15.521 -7.042 8.115 1.00 86.06 94 ALA A CA 1
ATOM 750 C C . ALA A 1 94 ? -16.131 -5.624 8.081 1.00 86.06 94 ALA A C 1
ATOM 752 O O . ALA A 1 94 ? -16.089 -4.968 7.038 1.00 86.06 94 ALA A O 1
ATOM 753 N N . LYS A 1 95 ? -16.683 -5.148 9.209 1.00 84.75 95 LYS A N 1
ATOM 754 C CA . LYS A 1 95 ? -17.267 -3.804 9.337 1.00 84.75 95 LYS A CA 1
ATOM 755 C C . LYS A 1 95 ? -16.176 -2.732 9.339 1.00 84.75 95 LYS A C 1
ATOM 757 O O . LYS A 1 95 ? -16.278 -1.772 8.581 1.00 84.75 95 LYS A O 1
ATOM 762 N N . GLU A 1 96 ? -15.122 -2.925 10.127 1.00 82.88 96 GLU A N 1
ATOM 763 C CA . GLU A 1 96 ? -13.963 -2.021 10.175 1.00 82.88 96 GLU A CA 1
ATOM 764 C C . GLU A 1 96 ? -13.215 -2.002 8.844 1.00 82.88 96 GLU A C 1
ATOM 766 O O . GLU A 1 96 ? -12.827 -0.944 8.362 1.00 82.88 96 GLU A O 1
ATOM 771 N N . LEU A 1 97 ? -13.091 -3.157 8.185 1.00 88.12 97 LEU A N 1
ATOM 772 C CA . LEU A 1 97 ? -12.448 -3.247 6.877 1.00 88.12 97 LEU A CA 1
ATOM 773 C C . LEU A 1 97 ? -13.208 -2.468 5.798 1.00 88.12 97 LEU A C 1
ATOM 775 O O . LEU A 1 97 ? -12.590 -1.948 4.870 1.00 88.12 97 LEU A O 1
ATOM 779 N N . LYS A 1 98 ? -14.540 -2.382 5.909 1.00 88.69 98 LYS A N 1
ATOM 780 C CA . LYS A 1 98 ? -15.352 -1.537 5.031 1.00 88.69 98 LYS A CA 1
ATOM 781 C C . LYS A 1 98 ? -15.086 -0.054 5.304 1.00 88.69 98 LYS A C 1
ATOM 783 O O . LYS A 1 98 ? -14.734 0.650 4.367 1.00 88.69 98 LYS A O 1
ATOM 788 N N . LYS A 1 99 ? -15.144 0.377 6.570 1.00 87.50 99 LYS A N 1
ATOM 789 C CA . LYS A 1 99 ? -14.831 1.764 6.963 1.00 87.50 99 LYS A CA 1
ATOM 790 C C . LYS A 1 99 ? -13.438 2.193 6.500 1.00 87.50 99 LYS A C 1
ATOM 792 O O . LYS A 1 99 ? -13.278 3.257 5.921 1.00 87.50 99 LYS A O 1
ATOM 797 N N . LEU A 1 100 ? -12.445 1.320 6.669 1.00 87.62 100 LEU A N 1
ATOM 798 C CA . LEU A 1 100 ? -11.075 1.567 6.229 1.00 87.62 100 LEU A CA 1
ATOM 799 C C . LEU A 1 100 ? -10.963 1.735 4.712 1.00 87.62 100 LEU A C 1
ATOM 801 O O . LEU A 1 100 ? -10.211 2.587 4.250 1.00 87.62 100 LEU A O 1
ATOM 805 N N . LYS A 1 101 ? -11.703 0.948 3.922 1.00 88.81 101 LYS A N 1
ATOM 806 C CA . LYS A 1 101 ? -11.752 1.146 2.465 1.00 88.81 101 LYS A CA 1
ATOM 807 C C . LYS A 1 101 ? -12.357 2.493 2.103 1.00 88.81 101 LYS A C 1
ATOM 809 O O . LYS A 1 101 ? -11.809 3.165 1.235 1.00 88.81 101 LYS A O 1
ATOM 814 N N . ASP A 1 102 ? -13.452 2.851 2.763 1.00 84.75 102 ASP A N 1
ATOM 815 C CA . ASP A 1 102 ? -14.169 4.094 2.503 1.00 84.75 102 ASP A CA 1
ATOM 816 C C . ASP A 1 102 ? -13.279 5.305 2.847 1.00 84.75 102 ASP A C 1
ATOM 818 O O . ASP A 1 102 ? -13.104 6.177 2.003 1.00 84.75 102 ASP A O 1
ATOM 822 N N . PHE A 1 103 ? -12.596 5.295 3.995 1.00 84.69 103 PHE A N 1
ATOM 823 C CA . PHE A 1 103 ? -11.632 6.332 4.392 1.00 84.69 103 PHE A CA 1
ATOM 824 C C . PHE A 1 103 ? -10.425 6.434 3.454 1.00 84.69 103 PHE A C 1
ATOM 826 O O . PHE A 1 103 ? -10.019 7.525 3.054 1.00 84.69 103 PHE A O 1
ATOM 833 N N . ILE A 1 104 ? -9.846 5.295 3.053 1.00 85.25 104 ILE A N 1
ATOM 834 C CA . ILE A 1 104 ? -8.713 5.299 2.117 1.00 85.25 104 ILE A CA 1
ATOM 835 C C . ILE A 1 104 ? -9.117 5.899 0.768 1.00 85.25 104 ILE A C 1
ATOM 837 O O . ILE A 1 104 ? -8.320 6.600 0.146 1.00 85.25 104 ILE A O 1
ATOM 841 N N . TYR A 1 105 ? -10.336 5.617 0.310 1.00 80.62 105 TYR A N 1
ATOM 842 C CA . TYR A 1 105 ? -10.828 6.100 -0.973 1.00 80.62 105 TYR A CA 1
ATOM 843 C C . TYR A 1 105 ? -11.248 7.576 -0.938 1.00 80.62 105 TYR A C 1
ATOM 845 O O . TYR A 1 105 ? -10.931 8.301 -1.879 1.00 80.62 105 TYR A O 1
ATOM 853 N N . ASN A 1 106 ? -11.941 8.011 0.117 1.00 78.50 106 ASN A N 1
ATOM 854 C CA . ASN A 1 106 ? -12.534 9.347 0.182 1.00 78.50 106 ASN A CA 1
ATOM 855 C C . ASN A 1 106 ? -11.581 10.408 0.750 1.00 78.50 106 ASN A C 1
ATOM 857 O O . ASN A 1 106 ? -11.553 11.519 0.226 1.00 78.50 106 ASN A O 1
ATOM 861 N N . ASP A 1 107 ? -10.782 10.069 1.767 1.00 74.50 107 ASP A N 1
ATOM 862 C CA . ASP A 1 107 ? -10.117 11.080 2.604 1.00 74.50 107 ASP A CA 1
ATOM 863 C C . ASP A 1 107 ? -8.591 10.972 2.573 1.00 74.50 107 ASP A C 1
ATOM 865 O O . ASP A 1 107 ? -7.876 11.974 2.522 1.00 74.50 107 ASP A O 1
ATOM 869 N N . TYR A 1 108 ? -8.066 9.748 2.597 1.00 79.00 108 TYR A N 1
ATOM 870 C CA . TYR A 1 108 ? -6.637 9.527 2.810 1.00 79.00 108 TYR A CA 1
ATOM 871 C C . TYR A 1 108 ? -5.826 9.417 1.508 1.00 79.00 108 TYR A C 1
ATOM 873 O O . TYR A 1 108 ? -4.693 9.899 1.439 1.00 79.00 108 TYR A O 1
ATOM 881 N N . GLY A 1 109 ? -6.406 8.818 0.464 1.00 82.31 109 GLY A N 1
ATOM 882 C CA . GLY A 1 109 ? -5.795 8.689 -0.857 1.00 82.31 109 GLY A CA 1
ATOM 883 C C . GLY A 1 109 ? -4.883 7.466 -1.018 1.00 82.31 109 GLY A C 1
ATOM 884 O O . GLY A 1 109 ? -4.202 7.006 -0.096 1.00 82.31 109 GLY A O 1
ATOM 885 N N . LYS A 1 110 ? -4.849 6.920 -2.240 1.00 83.19 110 LYS A N 1
ATOM 886 C CA . LYS A 1 110 ? -4.091 5.700 -2.561 1.00 83.19 110 LYS A CA 1
ATOM 887 C C . LYS A 1 110 ? -2.584 5.958 -2.617 1.00 83.19 110 LYS A C 1
ATOM 889 O O . LYS A 1 110 ? -1.800 5.101 -2.216 1.00 83.19 110 LYS A O 1
ATOM 894 N N . GLU A 1 111 ? -2.182 7.117 -3.119 1.00 83.19 111 GLU A N 1
ATOM 895 C CA . GLU A 1 111 ? -0.786 7.511 -3.304 1.00 83.19 111 GLU A CA 1
ATOM 896 C C . GLU A 1 111 ? -0.072 7.610 -1.952 1.00 83.19 111 GLU A C 1
ATOM 898 O O . GLU A 1 111 ? 0.971 6.987 -1.758 1.00 83.19 111 GLU A O 1
ATOM 903 N N . LYS A 1 112 ? -0.703 8.286 -0.984 1.00 83.75 112 LYS A N 1
ATOM 904 C CA . LYS A 1 112 ? -0.190 8.431 0.382 1.00 83.75 112 LYS A CA 1
ATOM 905 C C . LYS A 1 112 ? -0.031 7.081 1.084 1.00 83.75 112 LYS A C 1
ATOM 907 O O . LYS A 1 112 ? 0.989 6.826 1.720 1.00 83.75 112 LYS A O 1
ATOM 912 N N . LEU A 1 113 ? -0.994 6.175 0.895 1.00 85.81 113 LEU A N 1
ATOM 913 C CA . LEU A 1 113 ? -0.907 4.810 1.418 1.00 85.81 113 LEU A CA 1
ATOM 914 C C . LEU A 1 113 ? 0.308 4.066 0.855 1.00 85.81 113 LEU A C 1
ATOM 916 O O . LEU A 1 113 ? 1.016 3.390 1.594 1.00 85.81 113 LEU A O 1
ATOM 920 N N . ILE A 1 114 ? 0.559 4.178 -0.450 1.00 86.62 114 ILE A N 1
ATOM 921 C CA . ILE A 1 114 ? 1.710 3.530 -1.089 1.00 86.62 114 ILE A CA 1
ATOM 922 C C . ILE A 1 114 ? 3.027 4.087 -0.533 1.00 86.62 114 ILE A C 1
ATOM 924 O O . ILE A 1 114 ? 3.952 3.313 -0.290 1.00 86.62 114 ILE A O 1
ATOM 928 N N . GLU A 1 115 ? 3.125 5.400 -0.327 1.00 86.12 115 GLU A N 1
ATOM 929 C CA . GLU A 1 115 ? 4.314 6.036 0.255 1.00 86.12 115 GLU A CA 1
ATOM 930 C C . GLU A 1 115 ? 4.580 5.565 1.691 1.00 86.12 115 GLU A C 1
ATOM 932 O O . GLU A 1 115 ? 5.714 5.208 2.032 1.00 86.12 115 GLU A O 1
ATOM 937 N N . GLU A 1 116 ? 3.542 5.473 2.524 1.00 84.94 116 GLU A N 1
ATOM 938 C CA . GLU A 1 116 ? 3.678 4.940 3.881 1.00 84.94 116 GLU A CA 1
ATOM 939 C C . GLU A 1 116 ? 4.048 3.452 3.888 1.00 84.94 116 GLU A C 1
ATOM 941 O O . GLU A 1 116 ? 4.950 3.047 4.620 1.00 84.94 116 GLU A O 1
ATOM 946 N N . LEU A 1 117 ? 3.450 2.638 3.012 1.00 87.12 117 LEU A N 1
ATOM 947 C CA . LEU A 1 117 ? 3.797 1.217 2.886 1.00 87.12 117 LEU A CA 1
ATOM 948 C C . LEU A 1 117 ? 5.229 0.986 2.379 1.00 87.12 117 LEU A C 1
ATOM 950 O O . LEU A 1 117 ? 5.828 -0.039 2.698 1.00 87.12 117 LEU A O 1
ATOM 954 N N . LYS A 1 118 ? 5.785 1.910 1.583 1.00 85.75 118 LYS A N 1
ATOM 955 C CA . LYS A 1 118 ? 7.187 1.858 1.129 1.00 85.75 118 LYS A CA 1
ATOM 956 C C . LYS A 1 118 ? 8.173 2.291 2.220 1.00 85.75 118 LYS A C 1
ATOM 958 O O . LYS A 1 118 ? 9.306 1.818 2.219 1.00 85.75 118 LYS A O 1
ATOM 963 N N . SER A 1 119 ? 7.770 3.206 3.102 1.00 78.69 119 SER A N 1
ATOM 964 C CA . SER A 1 119 ? 8.639 3.800 4.130 1.00 78.69 119 SER A CA 1
ATOM 965 C C . SER A 1 119 ? 8.603 3.068 5.473 1.00 78.69 119 SER A C 1
ATOM 967 O O . SER A 1 119 ? 9.595 3.084 6.202 1.00 78.69 119 SER A O 1
ATOM 969 N N . GLN A 1 120 ? 7.491 2.418 5.815 1.00 73.62 120 GLN A N 1
ATOM 970 C CA . GLN A 1 120 ? 7.338 1.723 7.089 1.00 73.62 120 GLN A CA 1
ATOM 971 C C . GLN A 1 120 ? 7.902 0.298 7.064 1.00 73.62 120 GLN A C 1
ATOM 973 O O . GLN A 1 120 ? 7.855 -0.418 6.067 1.00 73.62 120 GLN A O 1
ATOM 978 N N . THR A 1 121 ? 8.403 -0.141 8.221 1.00 62.97 121 THR A N 1
ATOM 979 C CA . THR A 1 121 ? 9.013 -1.463 8.418 1.00 62.97 121 THR A CA 1
ATOM 980 C C . THR A 1 121 ? 8.001 -2.606 8.439 1.00 62.97 121 THR A C 1
ATOM 982 O O . THR A 1 121 ? 8.357 -3.729 8.080 1.00 62.97 121 THR A O 1
ATOM 985 N N . THR A 1 122 ? 6.747 -2.366 8.850 1.00 76.81 122 THR A N 1
ATOM 986 C CA . THR A 1 122 ? 5.699 -3.398 8.855 1.00 76.81 122 THR A CA 1
ATOM 987 C C . THR A 1 122 ? 4.327 -2.861 8.451 1.00 76.81 122 THR A C 1
ATOM 989 O O . THR A 1 122 ? 3.876 -1.821 8.919 1.00 76.81 122 THR A O 1
ATOM 992 N N . HIS A 1 123 ? 3.600 -3.666 7.669 1.00 81.31 123 HIS A N 1
ATOM 993 C CA . HIS A 1 123 ? 2.194 -3.427 7.296 1.00 81.31 123 HIS A CA 1
ATOM 994 C C . HIS A 1 123 ? 1.251 -3.231 8.500 1.00 81.31 123 HIS A C 1
ATOM 996 O O . HIS A 1 123 ? 0.186 -2.637 8.372 1.00 81.31 123 HIS A O 1
ATOM 1002 N N . GLU A 1 124 ? 1.615 -3.760 9.672 1.00 80.88 124 GLU A N 1
ATOM 1003 C CA . GLU A 1 124 ? 0.825 -3.649 10.906 1.00 80.88 124 GLU A CA 1
ATOM 1004 C C . GLU A 1 124 ? 0.917 -2.260 11.534 1.00 80.88 124 GLU A C 1
ATOM 1006 O O . GLU A 1 124 ? -0.071 -1.786 12.090 1.00 80.88 124 GLU A O 1
ATOM 1011 N N . ALA A 1 125 ? 2.074 -1.599 11.433 1.00 78.38 125 ALA A N 1
ATOM 1012 C CA . ALA A 1 125 ? 2.228 -0.225 11.896 1.00 78.38 125 ALA A CA 1
ATOM 1013 C C . ALA A 1 125 ? 1.339 0.720 11.075 1.00 78.38 125 ALA A C 1
ATOM 1015 O O . ALA A 1 125 ? 0.626 1.540 11.654 1.00 78.38 125 ALA A O 1
ATOM 1016 N N . THR A 1 126 ? 1.297 0.526 9.752 1.00 81.69 126 THR A N 1
ATOM 1017 C CA . THR A 1 126 ? 0.468 1.332 8.843 1.00 81.69 126 THR A CA 1
ATOM 1018 C C . THR A 1 126 ? -1.007 1.118 9.138 1.00 81.69 126 THR A C 1
ATOM 1020 O O . THR A 1 126 ? -1.767 2.072 9.265 1.00 81.69 126 THR A O 1
ATOM 1023 N N . LEU A 1 127 ? -1.410 -0.144 9.323 1.00 83.50 127 LEU A N 1
ATOM 1024 C CA . LEU A 1 127 ? -2.784 -0.486 9.670 1.00 83.50 127 LEU A CA 1
ATOM 1025 C C . LEU A 1 127 ? -3.210 0.165 10.991 1.00 83.50 127 LEU A C 1
ATOM 1027 O O . LEU A 1 127 ? -4.270 0.777 11.041 1.00 83.50 127 LEU A O 1
ATOM 1031 N N . LYS A 1 128 ? -2.381 0.080 12.037 1.00 83.94 128 LYS A N 1
ATOM 1032 C CA . LYS A 1 128 ? -2.666 0.718 13.332 1.00 83.94 128 LYS A CA 1
ATOM 1033 C C . LYS A 1 128 ? -2.778 2.238 13.213 1.00 83.94 128 LYS A C 1
ATOM 1035 O O . LYS A 1 128 ? -3.685 2.818 13.798 1.00 83.94 128 LYS A O 1
ATOM 1040 N N . GLY A 1 129 ? -1.894 2.876 12.443 1.00 81.00 129 GLY A N 1
ATOM 1041 C CA . GLY A 1 129 ? -1.960 4.318 12.192 1.00 81.00 129 GLY A CA 1
ATOM 1042 C C . GLY A 1 129 ? -3.263 4.736 11.506 1.00 81.00 129 GLY A C 1
ATOM 1043 O O . GLY A 1 129 ? -3.907 5.687 11.936 1.00 81.00 129 GLY A O 1
ATOM 1044 N N . LEU A 1 130 ? -3.693 3.987 10.487 1.00 81.62 130 LEU A N 1
ATOM 1045 C CA . LEU A 1 130 ? -4.942 4.255 9.766 1.00 81.62 130 LEU A CA 1
ATOM 1046 C C . LEU A 1 130 ? -6.187 4.003 10.622 1.00 81.62 130 LEU A C 1
ATOM 1048 O O . LEU A 1 130 ? -7.130 4.787 10.570 1.00 81.62 130 LEU A O 1
ATOM 1052 N N . LEU A 1 131 ? -6.185 2.940 11.428 1.00 82.00 131 LEU A N 1
ATOM 1053 C CA . LEU A 1 131 ? -7.273 2.662 12.368 1.00 82.00 131 LEU A CA 1
ATOM 1054 C C . LEU A 1 131 ? -7.419 3.787 13.397 1.00 82.00 131 LEU A C 1
ATOM 1056 O O . LEU A 1 131 ? -8.527 4.264 13.613 1.00 82.00 131 LEU A O 1
ATOM 1060 N N . LYS A 1 132 ? -6.304 4.319 13.907 1.00 82.06 132 LYS A N 1
ATOM 1061 C CA . LYS A 1 132 ? -6.319 5.474 14.812 1.00 82.06 132 LYS A CA 1
ATOM 1062 C C . LYS A 1 132 ? -6.959 6.722 14.190 1.00 82.06 132 LYS A C 1
ATOM 1064 O O . LYS A 1 132 ? -7.540 7.534 14.901 1.00 82.06 132 LYS A O 1
ATOM 1069 N N . HIS A 1 133 ? -6.849 6.912 12.873 1.00 72.81 133 HIS A N 1
ATOM 1070 C CA . HIS A 1 133 ? -7.534 8.015 12.193 1.00 72.81 133 HIS A CA 1
ATOM 1071 C C . HIS A 1 133 ? -9.046 7.792 12.099 1.00 72.81 133 HIS A C 1
ATOM 1073 O O . HIS A 1 133 ? -9.800 8.726 12.355 1.00 72.81 133 HIS A O 1
ATOM 1079 N N . LEU A 1 134 ? -9.478 6.562 11.810 1.00 67.12 134 LEU A N 1
ATOM 1080 C CA . LEU A 1 134 ? -10.896 6.177 11.776 1.00 67.12 134 LEU A CA 1
ATOM 1081 C C . LEU A 1 134 ? -11.581 6.314 13.140 1.00 67.12 134 LEU A C 1
ATOM 1083 O O . LEU A 1 134 ? -12.757 6.661 13.213 1.00 67.12 134 LEU A O 1
ATOM 1087 N N . GLU A 1 135 ? -10.840 6.065 14.216 1.00 61.00 135 GLU A N 1
ATOM 1088 C CA . GLU A 1 135 ? -11.315 6.209 15.595 1.00 61.00 135 GLU A CA 1
ATOM 1089 C C . GLU A 1 135 ? -11.638 7.666 15.978 1.00 61.00 135 GLU A C 1
ATOM 1091 O O . GLU A 1 135 ? -12.370 7.885 16.938 1.00 61.00 135 GLU A O 1
ATOM 1096 N N . ASN A 1 136 ? -11.145 8.669 15.236 1.00 53.09 136 ASN A N 1
ATOM 1097 C CA . ASN A 1 136 ? -11.385 10.084 15.551 1.00 53.09 136 ASN A CA 1
ATOM 1098 C C . ASN A 1 136 ? -12.657 10.672 14.904 1.00 5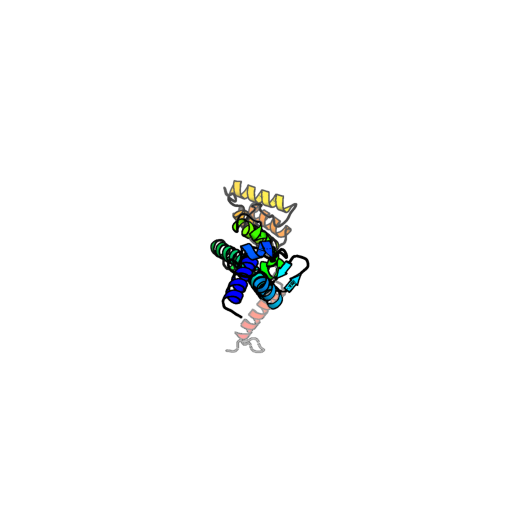3.09 136 ASN A C 1
ATOM 1100 O O . ASN A 1 136 ? -13.111 11.723 15.355 1.00 53.09 136 ASN A O 1
ATOM 1104 N N . GLU A 1 137 ? -13.229 10.045 13.867 1.00 48.25 137 GLU A N 1
ATOM 1105 C CA . GLU A 1 137 ? -14.459 10.527 13.198 1.00 48.25 137 GLU A CA 1
ATOM 1106 C C . GLU A 1 137 ? -15.731 9.822 13.677 1.00 48.25 137 GLU A C 1
ATOM 1108 O O . GLU A 1 137 ? -16.799 10.432 13.735 1.00 48.25 137 GLU A O 1
ATOM 1113 N N . ASP A 1 138 ? -15.624 8.564 14.092 1.00 40.66 138 ASP A N 1
ATOM 1114 C CA . ASP A 1 138 ? -16.720 7.860 14.736 1.00 40.66 138 ASP A CA 1
ATOM 1115 C C . ASP A 1 138 ? -16.560 7.974 16.249 1.00 40.66 138 ASP A C 1
ATOM 1117 O O . ASP A 1 138 ? -15.935 7.136 16.898 1.00 40.66 138 ASP A O 1
ATOM 1121 N N . GLY A 1 139 ? -17.195 8.992 16.830 1.00 44.34 139 GLY A N 1
ATOM 1122 C CA . GLY A 1 139 ? -17.608 8.934 18.225 1.00 44.34 139 GLY A CA 1
ATOM 1123 C C . GLY A 1 139 ? -18.546 7.742 18.425 1.00 44.34 139 GLY A C 1
ATOM 1124 O O . GLY A 1 139 ? -19.755 7.904 18.320 1.00 44.34 139 GLY A O 1
ATOM 1125 N N . ILE A 1 140 ? -17.967 6.553 18.620 1.00 40.50 140 ILE A N 1
ATOM 1126 C CA . ILE A 1 140 ? -18.397 5.374 19.384 1.00 40.50 140 ILE A CA 1
ATOM 1127 C C . ILE A 1 140 ? -17.246 4.352 19.287 1.00 40.50 140 ILE A C 1
ATOM 1129 O O . ILE A 1 140 ? -16.940 3.812 18.223 1.00 40.50 140 ILE A O 1
ATOM 1133 N N . GLU A 1 141 ? -16.637 4.146 20.451 1.00 40.81 141 GLU A N 1
ATOM 1134 C CA . GLU A 1 141 ? -15.437 3.379 20.788 1.00 40.81 141 GLU A CA 1
ATOM 1135 C C . GLU A 1 141 ? -15.498 1.882 20.438 1.00 40.81 141 GLU A C 1
ATOM 1137 O O . GLU A 1 141 ? -16.541 1.245 20.579 1.00 40.81 141 GLU A O 1
ATOM 1142 N N . ASP A 1 142 ? -14.332 1.313 20.107 1.00 37.81 142 ASP A N 1
ATOM 1143 C CA . ASP A 1 142 ? -13.762 0.222 20.913 1.00 37.81 142 ASP A CA 1
ATOM 1144 C C . ASP A 1 142 ? -12.222 0.156 20.760 1.00 37.81 142 ASP A C 1
ATOM 1146 O O . ASP A 1 142 ? -11.681 -0.563 19.926 1.00 37.81 142 ASP A O 1
ATOM 1150 N N . GLY A 1 143 ? -11.533 0.903 21.636 1.00 40.09 143 GLY A N 1
ATOM 1151 C CA . GLY A 1 143 ? -10.260 0.524 22.267 1.00 40.09 143 GLY A CA 1
ATOM 1152 C C . GLY A 1 143 ? -8.938 0.769 21.523 1.00 40.09 143 GLY A C 1
ATOM 1153 O O . GLY A 1 143 ? -8.519 -0.062 20.728 1.00 40.09 143 GLY A O 1
ATOM 1154 N N . ILE A 1 144 ? -8.168 1.779 21.962 1.00 42.50 144 ILE A N 1
ATOM 1155 C CA . ILE A 1 144 ? -6.980 1.637 22.845 1.00 42.50 144 ILE A CA 1
ATOM 1156 C C . ILE A 1 144 ? -6.489 3.046 23.259 1.00 42.50 144 ILE A C 1
ATOM 1158 O O . ILE A 1 144 ? -5.680 3.671 22.584 1.00 42.50 144 ILE A O 1
ATOM 1162 N N . GLU A 1 145 ? -6.983 3.533 24.398 1.00 37.75 145 GLU A N 1
ATOM 1163 C CA . GLU A 1 145 ? -6.207 4.126 25.502 1.00 37.75 145 GLU A CA 1
ATOM 1164 C C . GLU A 1 145 ? -7.189 4.369 26.656 1.00 37.75 145 GLU A C 1
ATOM 1166 O O . GLU A 1 145 ? -8.041 5.250 26.624 1.00 37.75 145 GLU A O 1
ATOM 1171 N N . ASN A 1 146 ? -7.114 3.479 27.639 1.00 45.34 146 ASN A N 1
ATOM 1172 C CA . ASN A 1 146 ? -7.985 3.383 28.803 1.00 45.34 146 ASN A CA 1
ATOM 1173 C C . ASN A 1 146 ? -7.908 4.661 29.666 1.00 45.34 146 ASN A C 1
ATOM 1175 O O . ASN A 1 146 ? -7.015 4.822 30.503 1.00 45.34 146 ASN A O 1
ATOM 1179 N N . LYS A 1 147 ? -8.842 5.585 29.430 1.00 55.31 147 LYS A N 1
ATOM 1180 C CA . LYS A 1 147 ? -9.210 6.641 30.370 1.00 55.31 147 LYS A CA 1
ATOM 1181 C C . LYS A 1 147 ? -10.729 6.784 30.357 1.00 55.31 147 LYS A C 1
ATOM 1183 O O . LYS A 1 147 ? -11.291 7.239 29.368 1.00 55.31 147 LYS A O 1
ATOM 1188 N N . VAL A 1 148 ? -11.377 6.418 31.463 1.00 60.00 148 VAL A N 1
ATOM 1189 C CA . VAL A 1 148 ? -12.825 6.600 31.683 1.00 60.00 148 VAL A CA 1
ATOM 1190 C C . VAL A 1 148 ? -13.240 8.028 31.313 1.00 60.00 148 VAL A C 1
ATOM 1192 O O . VAL A 1 148 ? -12.743 8.998 31.895 1.00 60.00 148 VAL A O 1
ATOM 1195 N N . LEU A 1 149 ? -14.155 8.158 30.352 1.00 69.50 149 LEU A N 1
ATOM 1196 C CA . LEU A 1 149 ? -14.670 9.444 29.895 1.00 69.50 149 LEU A CA 1
ATOM 1197 C C . LEU A 1 149 ? -15.929 9.791 30.689 1.00 69.50 149 LEU A C 1
ATOM 1199 O O . LEU A 1 149 ? -16.990 9.195 30.493 1.00 69.50 149 LEU A O 1
ATOM 1203 N N . LEU A 1 150 ? -15.813 10.775 31.584 1.00 73.88 150 LEU A N 1
ATOM 1204 C CA . LEU A 1 150 ? -16.963 11.313 32.309 1.00 73.88 150 LEU A CA 1
ATOM 1205 C C . LEU A 1 150 ? -17.889 12.066 31.332 1.00 73.88 150 LEU A C 1
ATOM 1207 O O . LEU A 1 150 ? -17.406 12.948 30.620 1.00 73.88 150 LEU A O 1
ATOM 1211 N N . PRO A 1 151 ? -19.208 11.780 31.309 1.00 74.00 151 PRO A N 1
ATOM 1212 C CA . PRO A 1 151 ? -20.153 12.457 30.416 1.00 74.00 151 PRO A CA 1
ATOM 1213 C C . PRO A 1 151 ? -20.287 13.962 30.689 1.00 74.00 151 PRO A C 1
ATOM 1215 O O . PRO A 1 151 ? -20.660 14.720 29.797 1.00 74.00 151 PRO A O 1
ATOM 1218 N N . TRP A 1 152 ? -19.974 14.393 31.915 1.00 80.62 152 TRP A N 1
ATOM 1219 C CA . TRP A 1 152 ? -19.978 15.791 32.341 1.00 80.62 152 TRP A CA 1
ATOM 1220 C C . TRP A 1 152 ? -18.777 16.082 33.249 1.00 80.62 152 TRP A C 1
ATOM 1222 O O . TRP A 1 152 ? -18.265 15.181 33.915 1.00 80.62 152 TRP A O 1
ATOM 1232 N N . SER A 1 153 ? -18.340 17.343 33.295 1.00 73.75 153 SER A N 1
ATOM 1233 C CA . SER A 1 153 ? -17.234 17.821 34.137 1.00 73.75 153 SER A CA 1
ATOM 1234 C C . SER A 1 153 ? -17.727 18.689 35.304 1.00 73.75 153 SER A C 1
ATOM 1236 O O . SER A 1 153 ? -18.886 19.103 35.349 1.00 73.75 153 SER A O 1
ATOM 1238 N N . GLY A 1 154 ? -16.849 18.968 36.271 1.00 80.00 154 GLY A N 1
ATOM 1239 C CA . GLY A 1 154 ? -17.161 19.835 37.409 1.00 80.00 154 GLY A CA 1
ATOM 1240 C C . GLY A 1 154 ? -17.882 19.092 38.533 1.00 80.00 154 GLY A C 1
ATOM 1241 O O . GLY A 1 154 ? -17.355 18.129 39.081 1.00 80.00 154 GLY A O 1
ATOM 1242 N N . GLU A 1 155 ? -19.080 19.545 38.906 1.00 80.06 155 GLU A N 1
ATOM 1243 C CA . GLU A 1 155 ? -19.797 19.053 40.092 1.00 80.06 155 GLU A CA 1
ATOM 1244 C C . GLU A 1 155 ? -20.150 17.555 40.010 1.00 80.06 155 GLU A C 1
ATOM 1246 O O . GLU A 1 155 ? -20.074 16.840 41.010 1.00 80.06 155 GLU A O 1
ATOM 1251 N N . PHE A 1 156 ? -20.443 17.051 38.806 1.00 85.12 156 PHE A N 1
ATOM 1252 C CA . PHE A 1 156 ? -20.758 15.640 38.562 1.00 85.12 156 PHE A CA 1
ATOM 1253 C C . PHE A 1 156 ? -19.637 14.681 38.991 1.00 85.12 156 PHE A C 1
ATOM 1255 O O . PHE A 1 156 ? -19.917 13.594 39.496 1.00 85.12 156 PHE A O 1
ATOM 1262 N N . GLU A 1 157 ? -18.372 15.078 38.829 1.00 83.75 157 GLU A N 1
ATOM 1263 C CA . GLU A 1 157 ? -17.220 14.240 39.175 1.00 83.75 157 GLU A CA 1
ATOM 1264 C C . GLU A 1 157 ? -17.210 13.888 40.668 1.00 83.75 157 GLU A C 1
ATOM 1266 O O . GLU A 1 157 ? -16.946 12.743 41.046 1.00 83.75 157 GLU A O 1
ATOM 1271 N N . ASN A 1 158 ? -17.589 14.846 41.517 1.00 86.25 158 ASN A N 1
ATOM 1272 C CA . ASN A 1 158 ? -17.691 14.636 42.957 1.00 86.25 158 ASN A CA 1
ATOM 1273 C C . ASN A 1 158 ? -18.771 13.597 43.283 1.00 86.25 158 ASN A C 1
ATOM 1275 O O . ASN A 1 158 ? -18.499 12.634 44.000 1.00 86.25 158 ASN A O 1
ATOM 1279 N N . PHE A 1 159 ? -19.961 13.732 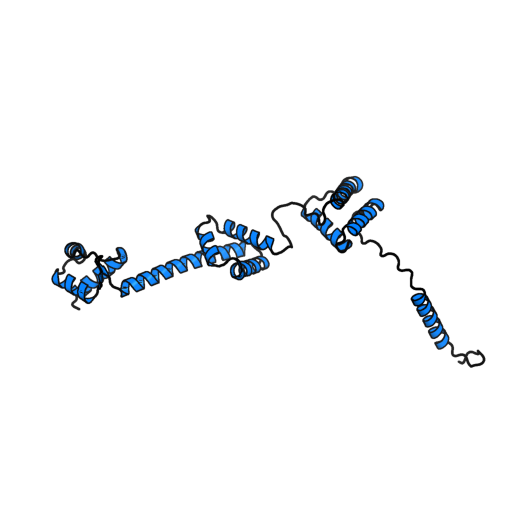42.691 1.00 87.94 159 PHE A N 1
ATOM 1280 C CA . PHE A 1 159 ? -21.062 12.783 42.881 1.00 87.94 159 PHE A CA 1
ATOM 1281 C C . PHE A 1 159 ? -20.738 11.387 42.343 1.00 87.94 159 PHE A C 1
ATOM 1283 O O . PHE A 1 159 ? -21.083 10.381 42.968 1.00 87.94 159 PHE A O 1
ATOM 1290 N N . TRP A 1 160 ? -20.029 11.301 41.216 1.00 90.62 160 TRP A N 1
ATOM 1291 C CA . TRP A 1 160 ? -19.579 10.026 40.666 1.00 90.62 160 TRP A CA 1
ATOM 1292 C C . TRP A 1 160 ? -18.562 9.330 41.578 1.00 90.62 160 TRP A C 1
ATOM 1294 O O . TRP A 1 160 ? -18.650 8.122 41.815 1.00 90.62 160 TRP A O 1
ATOM 1304 N N . ASN A 1 161 ? -17.626 10.086 42.150 1.00 87.81 161 ASN A N 1
ATOM 1305 C CA . ASN A 1 161 ? -16.678 9.553 43.122 1.00 87.81 161 ASN A CA 1
ATOM 1306 C C . ASN A 1 161 ? -17.384 9.090 44.407 1.00 87.81 161 ASN A C 1
ATOM 1308 O O . ASN A 1 161 ? -17.102 7.986 44.880 1.00 87.81 161 ASN A O 1
ATOM 1312 N N . SER A 1 162 ? -18.372 9.843 44.904 1.00 88.69 162 SER A N 1
ATOM 1313 C CA . SER A 1 162 ? -19.218 9.415 46.027 1.00 88.69 162 SER A CA 1
ATOM 1314 C C . SER A 1 162 ? -19.994 8.129 45.721 1.00 88.69 162 SER A C 1
ATOM 1316 O O . SER A 1 162 ? -20.074 7.244 46.572 1.00 88.69 162 SER A O 1
ATOM 1318 N N . TRP A 1 163 ? -20.507 7.964 44.497 1.00 92.56 163 TRP A N 1
ATOM 1319 C CA . TRP A 1 163 ? -21.148 6.718 44.064 1.00 92.56 163 TRP A CA 1
ATOM 1320 C C . TRP A 1 163 ? -20.184 5.525 44.084 1.00 92.56 163 TRP A C 1
ATOM 1322 O O . TRP A 1 163 ? -20.530 4.453 44.588 1.00 92.56 163 TRP A O 1
ATOM 1332 N N . LYS A 1 164 ? -18.961 5.695 43.564 1.00 90.06 164 LYS A N 1
ATOM 1333 C CA . LYS A 1 164 ? -17.931 4.642 43.587 1.00 90.06 164 LYS A CA 1
ATOM 1334 C C . LYS A 1 164 ? -17.551 4.251 45.012 1.00 90.06 164 LYS A C 1
ATOM 1336 O O . LYS A 1 164 ? -17.436 3.062 45.312 1.00 90.06 164 LYS A O 1
ATOM 1341 N N . GLU A 1 165 ? -17.397 5.234 45.891 1.00 89.75 165 GLU A N 1
ATOM 1342 C CA . GLU A 1 165 ? -17.103 5.004 47.302 1.00 89.75 165 GLU A CA 1
ATOM 1343 C C . GLU A 1 165 ? -18.241 4.249 48.001 1.00 89.75 165 GLU A C 1
ATOM 1345 O O . GLU A 1 165 ? -17.996 3.238 48.662 1.00 89.75 165 GLU A O 1
ATOM 1350 N N . TYR A 1 166 ? -19.486 4.675 47.782 1.00 92.00 166 TYR A N 1
ATOM 1351 C CA . TYR A 1 166 ? -20.686 4.002 48.273 1.00 92.00 166 TYR A CA 1
ATOM 1352 C C . TYR A 1 166 ? -20.753 2.536 47.812 1.00 92.00 166 TYR A C 1
ATOM 1354 O O . TYR A 1 166 ? -20.933 1.624 48.620 1.00 92.00 166 TYR A O 1
ATOM 1362 N N . LYS A 1 167 ? -20.534 2.278 46.517 1.00 89.50 167 LYS A N 1
ATOM 1363 C CA . LYS A 1 167 ? -20.516 0.920 45.952 1.00 89.50 167 LYS A CA 1
ATOM 1364 C C . LYS A 1 167 ? -19.429 0.042 46.572 1.00 89.50 167 LYS A C 1
ATOM 1366 O O . LYS A 1 167 ? -19.675 -1.144 46.805 1.00 89.50 167 LYS A O 1
ATOM 1371 N N . SER A 1 168 ? -18.269 0.620 46.870 1.00 87.94 168 SER A N 1
ATOM 1372 C CA . SER A 1 168 ? -17.166 -0.082 47.525 1.00 87.94 168 SER A CA 1
ATOM 1373 C C . SER A 1 168 ? -17.499 -0.427 48.979 1.00 87.94 168 SER A C 1
ATOM 1375 O O . SER A 1 168 ? -17.368 -1.585 49.378 1.00 87.94 168 SER A O 1
ATOM 1377 N N . LYS A 1 169 ? -17.994 0.546 49.755 1.00 88.88 169 LYS A N 1
ATOM 1378 C CA . LYS A 1 169 ? -18.278 0.390 51.190 1.00 88.88 169 LYS A CA 1
ATOM 1379 C C . LYS A 1 169 ? -19.498 -0.489 51.466 1.00 88.88 169 LYS A C 1
ATOM 1381 O O . LYS A 1 169 ? -19.389 -1.458 52.212 1.00 88.88 169 LYS A O 1
ATOM 1386 N N . GLU A 1 170 ? -20.628 -0.198 50.828 1.00 88.75 170 GLU A N 1
ATOM 1387 C CA . GLU A 1 170 ? -21.914 -0.841 51.138 1.00 88.75 170 GLU A CA 1
ATOM 1388 C C . GLU A 1 170 ? -22.127 -2.143 50.358 1.00 88.75 170 GLU A C 1
ATOM 1390 O O . GLU A 1 170 ? -22.703 -3.106 50.862 1.00 88.75 170 GLU A O 1
ATOM 1395 N N . HIS A 1 171 ? -21.626 -2.211 49.120 1.00 87.62 171 HIS A N 1
ATOM 1396 C CA . HIS A 1 171 ? -21.881 -3.345 48.223 1.00 87.62 171 HIS A CA 1
ATOM 1397 C C . HIS A 1 171 ? -20.643 -4.187 47.916 1.00 87.62 171 HIS A C 1
ATOM 1399 O O . HIS A 1 171 ? -20.745 -5.115 47.110 1.00 87.62 171 HIS A O 1
ATOM 1405 N N . LYS A 1 172 ? -19.489 -3.886 48.536 1.00 88.81 172 LYS A N 1
ATOM 1406 C CA . LYS A 1 172 ? -18.191 -4.546 48.280 1.00 88.81 172 LYS A CA 1
ATOM 1407 C C . LYS A 1 172 ? -17.876 -4.643 46.783 1.00 88.81 172 LYS A C 1
ATOM 1409 O O . LYS A 1 172 ? -17.329 -5.638 46.307 1.00 88.81 172 LYS A O 1
ATOM 1414 N N . PHE A 1 173 ? -18.283 -3.624 46.030 1.00 84.06 173 PHE A N 1
ATOM 1415 C CA . PHE A 1 173 ? -18.213 -3.594 44.579 1.00 84.06 173 PHE A CA 1
ATOM 1416 C C . PHE A 1 173 ? -17.301 -2.462 44.120 1.00 84.06 173 PHE A C 1
ATOM 1418 O O . PHE A 1 173 ? -17.521 -1.300 44.451 1.00 84.06 173 PHE A O 1
ATOM 1425 N N . SER A 1 174 ? -16.333 -2.802 43.279 1.00 82.38 174 SER A N 1
ATOM 1426 C CA . SER A 1 174 ? -15.530 -1.854 42.516 1.00 82.38 174 SER A CA 1
ATOM 1427 C C . SER A 1 174 ? -15.614 -2.200 41.032 1.00 82.38 174 SER A C 1
ATOM 1429 O O . SER A 1 174 ? -15.729 -3.371 40.654 1.00 82.38 174 SER A O 1
ATOM 1431 N N . TYR A 1 175 ? -15.571 -1.180 40.176 1.00 78.88 175 TYR A N 1
ATOM 1432 C CA . TYR A 1 175 ? -15.470 -1.388 38.736 1.00 78.88 175 TYR A CA 1
ATOM 1433 C C . TYR A 1 175 ? -14.077 -1.943 38.427 1.00 78.88 175 TYR A C 1
ATOM 1435 O O . TYR A 1 175 ? -13.075 -1.252 38.563 1.00 78.88 175 TYR A O 1
ATOM 1443 N N . LYS A 1 176 ? -14.010 -3.230 38.071 1.00 73.56 176 LYS A N 1
ATOM 1444 C CA . LYS A 1 176 ? -12.742 -3.929 37.784 1.00 73.56 176 LYS A CA 1
ATOM 1445 C C . LYS A 1 176 ? -12.146 -3.558 36.427 1.00 73.56 176 LYS A C 1
ATOM 1447 O O . LYS A 1 176 ? -10.987 -3.856 36.172 1.00 73.56 176 LYS A O 1
ATOM 1452 N N . SER A 1 177 ? -12.961 -2.977 35.551 1.00 67.38 177 SER A N 1
ATOM 1453 C CA . SER A 1 177 ? -12.567 -2.551 34.211 1.00 67.38 177 SER A CA 1
ATOM 1454 C C . SER A 1 177 ? -13.159 -1.182 33.908 1.00 67.38 177 SER A C 1
ATOM 1456 O O . SER A 1 177 ? -14.290 -0.892 34.309 1.00 67.38 177 SER A O 1
ATOM 1458 N N . GLU A 1 178 ? -12.433 -0.372 33.152 1.00 72.12 178 GLU A N 1
ATOM 1459 C CA . GLU A 1 178 ? -12.902 0.946 32.719 1.00 72.12 178 GLU A CA 1
ATOM 1460 C C . GLU A 1 178 ? -14.133 0.839 31.817 1.00 72.12 178 GLU A C 1
ATOM 1462 O O . GLU A 1 178 ? -15.059 1.625 31.959 1.00 72.12 178 GLU A O 1
ATOM 1467 N N . LEU A 1 179 ? -14.241 -0.232 31.022 1.00 68.19 179 LEU A N 1
ATOM 1468 C CA . LEU A 1 179 ? -15.444 -0.563 30.251 1.00 68.19 179 LEU A CA 1
ATOM 1469 C C . LEU A 1 179 ? -16.690 -0.730 31.139 1.00 68.19 179 LEU A C 1
ATOM 1471 O O . LEU A 1 179 ? -17.789 -0.297 30.783 1.00 68.19 179 LEU A O 1
ATOM 1475 N N . SER A 1 180 ? -16.535 -1.349 32.315 1.00 70.25 180 SER A N 1
ATOM 1476 C CA . SER A 1 180 ? -17.640 -1.500 33.270 1.00 70.25 180 SER A CA 1
ATOM 1477 C C . SER A 1 180 ? -18.028 -0.177 33.934 1.00 70.25 180 SER A C 1
ATOM 1479 O O . SER A 1 180 ? -19.206 0.026 34.227 1.00 70.25 180 SER A O 1
ATOM 1481 N N . GLU A 1 181 ? -17.062 0.726 34.129 1.00 83.62 181 GLU A N 1
ATOM 1482 C CA . GLU A 1 181 ? -17.318 2.085 34.613 1.00 83.62 181 GLU A CA 1
ATOM 1483 C C . GLU A 1 181 ? -18.026 2.917 33.531 1.00 83.62 181 GLU A C 1
ATOM 1485 O O . GLU A 1 181 ? -19.071 3.509 33.800 1.00 83.62 181 GLU A O 1
ATOM 1490 N N . GLN A 1 182 ? -17.549 2.848 32.285 1.00 81.31 182 GLN A N 1
ATOM 1491 C CA . GLN A 1 182 ? -18.125 3.532 31.126 1.00 81.31 182 GLN A CA 1
ATOM 1492 C C . GLN A 1 182 ? -19.558 3.068 30.835 1.00 81.31 182 GLN A C 1
ATOM 1494 O O . GLN A 1 182 ? -20.439 3.879 30.560 1.00 81.31 182 GLN A O 1
ATOM 1499 N N . SER A 1 183 ? -19.835 1.770 30.976 1.00 77.00 183 SER A N 1
ATOM 1500 C CA . SER A 1 183 ? -21.190 1.218 30.824 1.00 77.00 183 SER A CA 1
ATOM 1501 C C . SER A 1 183 ? -22.155 1.752 31.885 1.00 77.00 183 SER A C 1
ATOM 1503 O O . SER A 1 183 ? -23.327 2.005 31.602 1.00 77.00 183 SER A O 1
ATOM 1505 N N . ALA A 1 184 ? -21.672 1.936 33.117 1.00 85.06 184 ALA A N 1
ATOM 1506 C CA . ALA A 1 184 ? -22.470 2.509 34.191 1.00 85.06 184 ALA A CA 1
ATOM 1507 C C . ALA A 1 184 ? -22.731 4.007 33.965 1.00 85.06 184 ALA A C 1
ATOM 1509 O O . ALA A 1 184 ? -23.860 4.452 34.176 1.00 85.06 184 ALA A O 1
ATOM 1510 N N . LEU A 1 185 ? -21.728 4.751 33.486 1.00 85.44 185 LEU A N 1
ATOM 1511 C CA . LEU A 1 185 ? -21.862 6.156 33.087 1.00 85.44 185 LEU A CA 1
ATOM 1512 C C . LEU A 1 185 ? -22.860 6.318 31.937 1.00 85.44 185 LEU A C 1
ATOM 1514 O O . LEU A 1 185 ? -23.788 7.112 32.048 1.00 85.44 185 LEU A O 1
ATOM 1518 N N . LYS A 1 186 ? -22.750 5.499 30.886 1.00 84.94 186 LYS A N 1
ATOM 1519 C CA . LYS A 1 186 ? -23.683 5.504 29.753 1.00 84.94 186 LYS A CA 1
ATOM 1520 C C . LYS A 1 186 ? -25.121 5.241 30.198 1.00 84.94 186 LYS A C 1
ATOM 1522 O O . LYS A 1 186 ? -26.023 5.990 29.837 1.00 84.94 186 LYS A O 1
ATOM 1527 N N . LYS A 1 187 ? -25.330 4.225 31.042 1.00 86.12 187 LYS A N 1
ATOM 1528 C CA . LYS A 1 187 ? -26.654 3.918 31.598 1.00 86.12 187 LYS A CA 1
ATOM 1529 C C . LYS A 1 187 ? -27.214 5.078 32.423 1.00 86.12 187 LYS A C 1
ATOM 1531 O O . LYS A 1 187 ? -28.412 5.340 32.376 1.00 86.12 187 LYS A O 1
ATOM 1536 N N . LEU A 1 188 ? -26.366 5.768 33.183 1.00 88.38 188 LEU A N 1
ATOM 1537 C CA . LEU A 1 188 ? -26.775 6.949 33.935 1.00 88.38 188 LEU A CA 1
ATOM 1538 C C . LEU A 1 188 ? -27.189 8.096 32.999 1.00 88.38 188 LEU A C 1
ATOM 1540 O O . LEU A 1 188 ? -28.231 8.703 33.229 1.00 88.38 188 LEU A O 1
ATOM 1544 N N . THR A 1 189 ? -26.427 8.342 31.930 1.00 85.44 189 THR A N 1
ATOM 1545 C CA . THR A 1 189 ? -26.743 9.354 30.909 1.00 85.44 189 THR A CA 1
ATOM 1546 C C . THR A 1 189 ? -28.039 9.059 30.163 1.00 85.44 189 THR A C 1
ATOM 1548 O O . THR A 1 189 ? -28.833 9.968 29.924 1.00 85.44 189 THR A O 1
ATOM 1551 N N . GLU A 1 190 ? -28.298 7.793 29.845 1.00 84.88 190 GLU A N 1
ATOM 1552 C CA . GLU A 1 190 ? -29.562 7.362 29.243 1.00 84.88 190 GLU A CA 1
ATOM 1553 C C . GLU A 1 190 ? -30.747 7.612 30.190 1.00 84.88 190 GLU A C 1
ATOM 1555 O O . GLU A 1 190 ? -31.767 8.166 29.779 1.00 84.88 190 GLU A O 1
ATOM 1560 N N . LEU A 1 191 ? -30.609 7.265 31.474 1.00 84.69 191 LEU A N 1
ATOM 1561 C CA . LEU A 1 191 ? -31.664 7.468 32.475 1.00 84.69 191 LEU A CA 1
ATOM 1562 C C . LEU A 1 191 ? -31.913 8.943 32.801 1.00 84.69 191 LEU A C 1
ATOM 1564 O O . LEU A 1 191 ? -33.031 9.295 33.180 1.00 84.69 191 LEU A O 1
ATOM 1568 N N . SER A 1 192 ? -30.894 9.791 32.662 1.00 85.75 192 SER A N 1
ATOM 1569 C CA . SER A 1 192 ? -31.011 11.230 32.882 1.00 85.75 192 SER A CA 1
ATOM 1570 C C . SER A 1 192 ? -31.481 12.007 31.652 1.00 85.75 192 SER A C 1
ATOM 1572 O O . SER A 1 192 ? -31.668 13.219 31.739 1.00 85.75 192 SER A O 1
ATOM 1574 N N . GLY A 1 193 ? -31.661 11.343 30.504 1.00 82.50 193 GLY A N 1
ATOM 1575 C CA . GLY A 1 193 ? -32.024 12.001 29.248 1.00 82.50 193 GLY A CA 1
ATOM 1576 C C . GLY A 1 193 ? -30.955 12.975 28.741 1.00 82.50 193 GLY A C 1
ATOM 1577 O O . GLY A 1 193 ? -31.287 13.930 28.045 1.00 82.50 193 GLY A O 1
ATOM 1578 N N . GLY A 1 194 ? -29.688 12.769 29.117 1.00 81.81 194 GLY A N 1
ATOM 1579 C CA . GLY A 1 194 ? -28.586 13.672 28.774 1.00 81.81 194 GLY A CA 1
ATOM 1580 C C . GLY A 1 194 ? -28.452 14.909 29.672 1.00 81.81 194 GLY A C 1
ATOM 1581 O O . GLY A 1 194 ? -27.540 15.704 29.454 1.00 81.81 194 GLY A O 1
ATOM 1582 N N . ASP A 1 195 ? -29.292 15.062 30.703 1.00 82.38 195 ASP A N 1
ATOM 1583 C CA . ASP A 1 195 ? -29.195 16.166 31.663 1.00 82.38 195 ASP A CA 1
ATOM 1584 C C . ASP A 1 195 ? -28.307 15.811 32.871 1.00 82.38 195 ASP A C 1
ATOM 1586 O O . ASP A 1 195 ? -28.490 14.778 33.527 1.00 82.38 195 ASP A O 1
ATOM 1590 N N . MET A 1 196 ? -27.351 16.690 33.186 1.00 83.62 196 MET A N 1
ATOM 1591 C CA . MET A 1 196 ? -26.374 16.498 34.267 1.00 83.62 196 MET A CA 1
ATOM 1592 C C . MET A 1 196 ? -27.033 16.538 35.652 1.00 83.62 196 MET A C 1
ATOM 1594 O O . MET A 1 196 ? -26.733 15.716 36.517 1.00 83.62 196 MET A O 1
ATOM 1598 N N . GLN A 1 197 ? -27.952 17.480 35.870 1.00 85.00 197 GLN A N 1
ATOM 1599 C CA . GLN A 1 197 ? -28.602 17.679 37.170 1.00 85.00 197 GLN A CA 1
ATOM 1600 C C . GLN A 1 197 ? -29.538 16.513 37.509 1.00 85.00 197 GLN A C 1
ATOM 1602 O O . GLN A 1 197 ? -29.616 16.060 38.651 1.00 85.00 197 GLN A O 1
ATOM 1607 N N . THR A 1 198 ? -30.204 15.964 36.497 1.00 85.94 198 THR A N 1
ATOM 1608 C CA . THR A 1 198 ? -31.016 14.752 36.615 1.00 85.94 198 THR A CA 1
ATOM 1609 C C . THR A 1 198 ? -30.154 13.531 36.943 1.00 85.94 198 THR A C 1
ATOM 1611 O O . THR A 1 198 ? -30.538 12.734 37.798 1.00 85.94 198 THR A O 1
ATOM 1614 N N . ALA A 1 199 ? -28.964 13.398 36.346 1.00 88.06 199 ALA A N 1
ATOM 1615 C CA . ALA A 1 199 ? -28.029 12.316 36.667 1.00 88.06 199 ALA A CA 1
ATOM 1616 C C . ALA A 1 199 ? -27.545 12.372 38.126 1.00 88.06 199 ALA A C 1
ATOM 1618 O O . ALA A 1 199 ? -27.529 11.346 38.809 1.00 88.06 199 ALA A O 1
ATOM 1619 N N . ILE A 1 200 ? -27.214 13.568 38.623 1.00 89.88 200 ILE A N 1
ATOM 1620 C CA . ILE A 1 200 ? -26.835 13.786 40.028 1.00 89.88 200 ILE A CA 1
ATOM 1621 C C . ILE A 1 200 ? -27.969 13.343 40.962 1.00 89.88 200 ILE A C 1
ATOM 1623 O O . ILE A 1 200 ? -27.749 12.510 41.841 1.00 89.88 200 ILE A O 1
ATOM 1627 N N . LYS A 1 201 ? -29.208 13.779 40.702 1.00 92.12 201 LYS A N 1
ATOM 1628 C CA . LYS A 1 201 ? -30.385 13.367 41.488 1.00 92.12 201 LYS A CA 1
ATOM 1629 C C . LYS A 1 201 ? -30.614 11.852 41.479 1.00 92.12 201 LYS A C 1
ATOM 1631 O O . LYS A 1 201 ? -31.035 11.284 42.487 1.00 92.12 201 LYS A O 1
ATOM 1636 N N . ILE A 1 202 ? -30.343 11.175 40.359 1.00 91.56 202 ILE A N 1
ATOM 1637 C CA . ILE A 1 202 ? -30.422 9.708 40.266 1.00 91.56 202 ILE A CA 1
ATOM 1638 C C . ILE A 1 202 ? -29.370 9.046 41.166 1.00 91.56 202 ILE A C 1
ATOM 1640 O O . ILE A 1 202 ? -29.692 8.073 41.858 1.00 91.56 202 ILE A O 1
ATOM 1644 N N . ILE A 1 203 ? -28.134 9.561 41.182 1.00 92.50 203 ILE A N 1
ATOM 1645 C CA . ILE A 1 203 ? -27.069 9.073 42.070 1.00 92.50 203 ILE A CA 1
ATOM 1646 C C . ILE A 1 203 ? -27.489 9.243 43.532 1.00 92.50 203 ILE A C 1
ATOM 1648 O O . ILE A 1 203 ? -27.490 8.266 44.281 1.00 92.50 203 ILE A O 1
ATOM 1652 N N . GLU A 1 204 ? -27.900 10.448 43.925 1.00 92.75 204 GLU A N 1
ATOM 1653 C CA . GLU A 1 204 ? -28.319 10.753 45.296 1.00 92.75 204 GLU A CA 1
ATOM 1654 C C . GLU A 1 204 ? -29.477 9.861 45.746 1.00 92.75 204 GLU A C 1
ATOM 1656 O O . GLU A 1 204 ? -29.405 9.243 46.808 1.00 92.75 204 GLU A O 1
ATOM 1661 N N . ARG A 1 205 ? -30.513 9.712 44.906 1.00 93.38 205 ARG A N 1
ATOM 1662 C CA . ARG A 1 205 ? -31.647 8.818 45.176 1.00 93.38 205 ARG A CA 1
ATOM 1663 C C . ARG A 1 205 ? -31.182 7.376 45.367 1.00 93.38 205 ARG A C 1
ATOM 1665 O O . ARG A 1 205 ? -31.675 6.693 46.262 1.00 93.38 205 ARG A O 1
ATOM 1672 N N . SER A 1 206 ? -30.252 6.906 44.541 1.00 93.19 206 SER A N 1
ATOM 1673 C CA . SER A 1 206 ? -29.749 5.530 44.617 1.00 93.19 206 SER A CA 1
ATOM 1674 C C . SER A 1 206 ? -28.949 5.290 45.900 1.00 93.19 206 SER A C 1
ATOM 1676 O O . SER A 1 206 ? -29.130 4.254 46.538 1.00 93.19 206 SER A O 1
ATOM 1678 N N . ILE A 1 207 ? -28.124 6.258 46.313 1.00 91.94 207 ILE A N 1
ATOM 1679 C CA . ILE A 1 207 ? -27.376 6.211 47.578 1.00 91.94 207 ILE A CA 1
ATOM 1680 C C . ILE A 1 207 ? -28.344 6.244 48.767 1.00 91.94 207 ILE A C 1
ATOM 1682 O O . ILE A 1 207 ? -28.266 5.378 49.637 1.00 91.94 207 ILE A O 1
ATOM 1686 N N . ALA A 1 208 ? -29.296 7.182 48.772 1.00 90.50 208 ALA A N 1
ATOM 1687 C CA . ALA A 1 208 ? -30.265 7.352 49.855 1.00 90.50 208 ALA A CA 1
ATOM 1688 C C . ALA A 1 208 ? -31.141 6.107 50.075 1.00 90.50 208 ALA A C 1
ATOM 1690 O O . ALA A 1 208 ? -31.480 5.783 51.210 1.00 90.50 208 ALA A O 1
ATOM 1691 N N . ASN A 1 209 ? -31.482 5.389 48.999 1.00 89.69 209 ASN A N 1
ATOM 1692 C CA . ASN A 1 209 ? -32.318 4.186 49.059 1.00 89.69 209 ASN A CA 1
ATOM 1693 C C . ASN A 1 209 ? -31.529 2.870 49.173 1.00 89.69 209 ASN A C 1
ATOM 1695 O O . ASN A 1 209 ? -32.131 1.796 49.178 1.00 89.69 209 ASN A O 1
ATOM 1699 N N . GLY A 1 210 ? -30.197 2.905 49.242 1.00 88.44 210 GLY A N 1
ATOM 1700 C CA . GLY A 1 210 ? -29.418 1.678 49.399 1.00 88.44 210 GLY A CA 1
ATOM 1701 C C . GLY A 1 210 ? -29.285 0.832 48.116 1.00 88.44 210 GLY A C 1
ATOM 1702 O O . GLY A 1 210 ? -29.027 -0.373 48.185 1.00 88.44 210 GLY A O 1
ATOM 1703 N N . TRP A 1 211 ? -29.503 1.412 46.935 1.00 92.25 211 TRP A N 1
ATOM 1704 C CA . TRP A 1 211 ? -29.647 0.659 45.689 1.00 92.25 211 TRP A CA 1
ATOM 1705 C C . TRP A 1 211 ? -28.318 0.272 45.032 1.00 92.25 211 TRP A C 1
ATOM 1707 O O . TRP A 1 211 ? -27.333 1.004 45.036 1.00 92.25 211 TRP A O 1
ATOM 1717 N N . LYS A 1 212 ? -28.305 -0.900 44.380 1.00 87.56 212 LYS A N 1
ATOM 1718 C CA . LYS A 1 212 ? -27.124 -1.424 43.664 1.00 87.56 212 LYS A CA 1
ATOM 1719 C C . LYS A 1 212 ? -26.905 -0.813 42.279 1.00 87.56 212 LYS A C 1
ATOM 1721 O O . LYS A 1 212 ? -25.836 -1.042 41.705 1.00 87.56 212 LYS A O 1
ATOM 1726 N N . GLY A 1 213 ? -27.878 -0.089 41.738 1.00 89.69 213 GLY A N 1
ATOM 1727 C CA . GLY A 1 213 ? -27.836 0.475 40.392 1.00 89.69 213 GLY A CA 1
ATOM 1728 C C . GLY A 1 213 ? -28.738 1.696 40.245 1.00 89.69 213 GLY A C 1
ATOM 1729 O O . GLY A 1 213 ? -29.409 2.084 41.197 1.00 89.69 213 GLY A O 1
ATOM 1730 N N . PHE A 1 214 ? -28.728 2.273 39.044 1.00 91.81 214 PHE A N 1
ATOM 1731 C CA . PHE A 1 214 ? -29.469 3.484 38.696 1.00 91.81 214 PHE A CA 1
ATOM 1732 C C . PHE A 1 214 ? -30.866 3.178 38.163 1.00 91.81 214 PHE A C 1
ATOM 1734 O O . PHE A 1 214 ? -31.050 2.229 37.392 1.00 91.81 214 PHE A O 1
ATOM 1741 N N . PHE A 1 215 ? -31.817 4.035 38.527 1.00 90.19 215 PHE A N 1
ATOM 1742 C CA . PHE A 1 215 ? -33.213 3.971 38.106 1.00 90.19 215 PHE A CA 1
ATOM 1743 C C . PHE A 1 215 ? -33.704 5.370 37.729 1.00 90.19 215 PHE A C 1
ATOM 1745 O O . PHE A 1 215 ? -33.204 6.365 38.257 1.00 90.19 215 PHE A O 1
ATOM 1752 N N . LYS A 1 216 ? -34.667 5.443 36.803 1.00 88.31 216 LYS A N 1
ATOM 1753 C CA . LYS A 1 216 ? -35.254 6.712 36.350 1.00 88.31 216 LYS A CA 1
ATOM 1754 C C . LYS A 1 216 ? -35.893 7.432 37.547 1.00 88.31 216 LYS A C 1
ATOM 1756 O O . LYS A 1 216 ? -36.432 6.787 38.448 1.00 88.31 216 LYS A O 1
ATOM 1761 N N . LEU A 1 217 ? -35.810 8.761 37.580 1.00 85.25 217 LEU A N 1
ATOM 1762 C CA . LEU A 1 217 ? -36.603 9.538 38.532 1.00 85.25 217 LEU A CA 1
ATOM 1763 C C . LEU A 1 217 ? -38.078 9.383 38.175 1.00 85.25 217 LEU A C 1
ATOM 1765 O O . LEU A 1 217 ? -38.427 9.357 36.993 1.00 85.25 217 LEU A O 1
ATOM 1769 N N . ASP A 1 218 ? -38.921 9.265 39.196 1.00 79.50 218 ASP A N 1
ATOM 1770 C CA . ASP A 1 218 ? -40.359 9.242 38.968 1.00 79.50 218 ASP A CA 1
ATOM 1771 C C . ASP A 1 218 ? -40.736 10.600 38.385 1.00 79.50 218 ASP A C 1
ATOM 1773 O O . ASP A 1 218 ? -40.290 11.645 38.872 1.00 79.50 218 ASP A O 1
ATOM 1777 N N . GLU A 1 219 ? -41.508 10.586 37.301 1.00 63.00 219 GLU A N 1
ATOM 1778 C CA . GLU A 1 219 ? -42.078 11.822 36.789 1.00 63.00 219 GLU A CA 1
ATOM 1779 C C . GLU A 1 219 ? -42.908 12.430 37.924 1.00 63.00 219 GLU A C 1
ATOM 1781 O O . GLU A 1 219 ? -43.572 11.677 38.648 1.00 63.00 219 GLU A O 1
ATOM 1786 N N . PRO A 1 220 ? -42.843 13.758 38.149 1.00 51.19 220 PRO A N 1
ATOM 1787 C CA . PRO A 1 220 ? -43.733 14.377 39.114 1.00 51.19 220 PRO A CA 1
ATOM 1788 C C . PRO A 1 220 ? -45.131 13.924 38.726 1.00 51.19 220 PRO A C 1
ATOM 1790 O O . PRO A 1 220 ? -45.522 14.146 37.579 1.00 51.19 220 PRO A O 1
ATOM 1793 N N . ASN A 1 221 ? -45.809 13.214 39.638 1.00 45.28 221 ASN A N 1
ATOM 1794 C CA . ASN A 1 221 ? -47.185 12.772 39.458 1.00 45.28 221 ASN A CA 1
ATOM 1795 C C . ASN A 1 221 ? -47.916 13.957 38.842 1.00 45.28 221 ASN A C 1
ATOM 1797 O O . ASN A 1 221 ? -48.098 14.975 39.517 1.00 45.28 221 ASN A O 1
ATOM 1801 N N . LYS A 1 222 ? -48.244 13.879 37.545 1.00 44.50 222 LYS A N 1
ATOM 1802 C CA . LYS A 1 222 ? -49.150 14.859 36.967 1.00 44.50 222 LYS A CA 1
ATOM 1803 C C . LYS A 1 222 ? -50.378 14.734 37.856 1.00 44.50 222 LYS A C 1
ATOM 1805 O O . LYS A 1 222 ? -50.871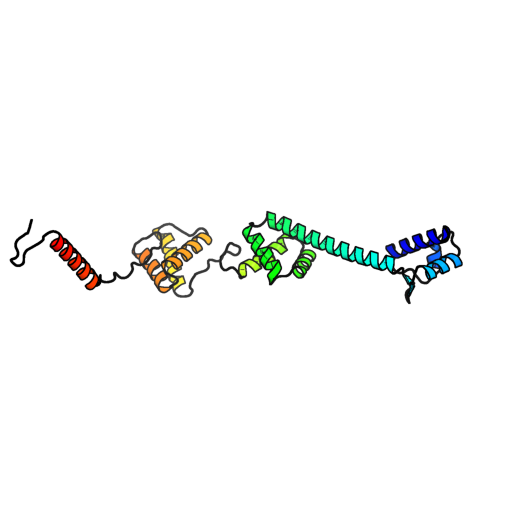 13.611 37.980 1.00 44.50 222 LYS A O 1
ATOM 1810 N N . PRO A 1 223 ? -50.824 15.797 38.546 1.00 45.28 223 PRO A N 1
ATOM 1811 C CA . PRO A 1 223 ? -52.127 15.727 39.174 1.00 45.28 223 PRO A CA 1
ATOM 1812 C C . PRO A 1 223 ? -53.069 15.296 38.055 1.00 45.28 223 PRO A C 1
ATOM 1814 O O . PRO A 1 223 ? -53.107 15.965 37.018 1.00 45.28 223 PRO A O 1
ATOM 1817 N N . GLN A 1 224 ? -53.687 14.119 38.213 1.00 51.69 224 GLN A N 1
ATOM 1818 C CA . GLN A 1 224 ? -54.698 13.607 37.295 1.00 51.69 224 GLN A CA 1
ATOM 1819 C C . GLN A 1 224 ? -55.602 14.800 37.004 1.00 51.69 224 GLN A C 1
ATOM 1821 O O . GLN A 1 224 ? -56.095 15.420 37.955 1.00 51.69 224 GLN A O 1
ATOM 1826 N N . SER A 1 225 ? -55.681 15.246 35.747 1.00 63.31 225 SER A N 1
ATOM 1827 C CA . SER A 1 225 ? -56.406 16.483 35.504 1.00 63.31 225 SER A CA 1
ATOM 1828 C C . SER A 1 225 ? -57.845 16.230 35.947 1.00 63.31 225 SER A C 1
ATOM 1830 O O . SER A 1 225 ? -58.411 15.174 35.667 1.00 63.31 225 SER A O 1
ATOM 1832 N N . PHE A 1 226 ? -58.434 17.170 36.687 1.00 66.38 226 PHE A N 1
ATOM 1833 C CA . PHE A 1 226 ? -59.826 17.050 37.131 1.00 66.38 226 PHE A CA 1
ATOM 1834 C C . PHE A 1 226 ? -60.768 16.770 35.947 1.00 66.38 226 PHE A C 1
ATOM 1836 O O . PHE A 1 226 ? -61.820 16.173 36.127 1.00 66.38 226 PHE A O 1
ATOM 1843 N N . GLN A 1 227 ? -60.359 17.164 34.735 1.00 64.81 227 GLN A N 1
ATOM 1844 C CA . GLN A 1 227 ? -61.042 16.892 33.476 1.00 64.81 227 GLN A CA 1
ATOM 1845 C C . GLN A 1 227 ? -61.008 15.403 33.099 1.00 64.81 227 GLN A C 1
ATOM 1847 O O . GLN A 1 227 ? -62.061 14.870 32.770 1.00 64.81 227 GLN A O 1
ATOM 1852 N N . ASP A 1 228 ? -59.871 14.713 33.242 1.00 70.06 228 ASP A N 1
ATOM 1853 C CA . ASP A 1 228 ? -59.761 13.269 32.965 1.00 70.06 228 ASP A CA 1
ATOM 1854 C C . ASP A 1 228 ? -60.616 12.44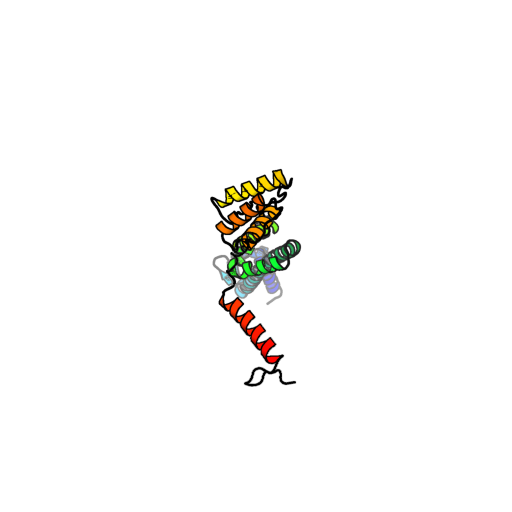0 33.939 1.00 70.06 228 ASP A C 1
ATOM 1856 O O . ASP A 1 228 ? -61.252 11.456 33.558 1.00 70.06 228 ASP A O 1
ATOM 1860 N N . GLU A 1 229 ? -60.665 12.853 35.210 1.00 76.00 229 GLU A N 1
ATOM 1861 C CA . GLU A 1 229 ? -61.504 12.204 36.223 1.00 76.00 229 GLU A CA 1
ATOM 1862 C C . GLU A 1 229 ? -62.998 12.513 36.000 1.00 76.00 229 GLU A C 1
ATOM 1864 O O . GLU A 1 229 ? -63.847 11.639 36.184 1.00 76.00 229 GLU A O 1
ATOM 1869 N N . LEU A 1 230 ? -63.339 13.727 35.541 1.00 76.00 230 LEU A N 1
ATOM 1870 C CA . LEU A 1 230 ? -64.707 14.073 35.143 1.00 76.00 230 LEU A CA 1
ATOM 1871 C C . LEU A 1 230 ? -65.162 13.260 33.931 1.00 76.00 230 LEU A C 1
ATOM 1873 O O . LEU A 1 230 ? -66.285 12.764 33.930 1.00 76.00 230 LEU A O 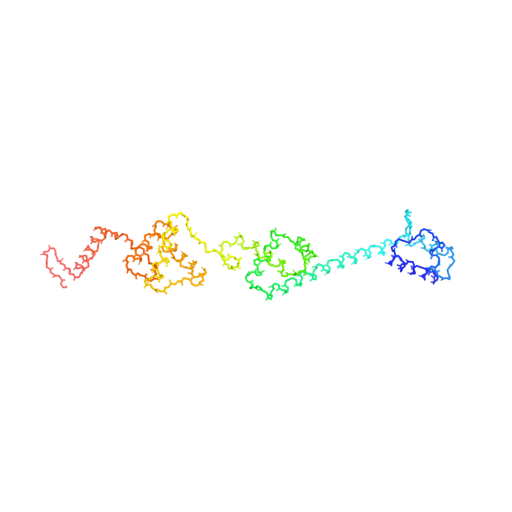1
ATOM 1877 N N . GLU A 1 231 ? -64.309 13.119 32.917 1.00 79.50 231 GLU A N 1
ATOM 1878 C CA . GLU A 1 231 ? -64.620 12.371 31.699 1.00 79.50 231 GLU A CA 1
ATOM 1879 C C . GLU A 1 231 ? -64.857 10.896 32.004 1.00 79.50 231 GLU A C 1
ATOM 1881 O O . GLU A 1 231 ? -65.872 10.350 31.575 1.00 79.50 231 GLU A O 1
ATOM 1886 N N . GLN A 1 232 ? -64.013 10.277 32.835 1.00 80.06 232 GLN A N 1
ATOM 1887 C CA . GLN A 1 232 ? -64.236 8.901 33.284 1.00 80.06 232 GLN A CA 1
ATOM 1888 C C . GLN A 1 232 ? -65.544 8.750 34.072 1.00 80.06 232 GLN A C 1
ATOM 1890 O O . GLN A 1 232 ? -66.276 7.781 33.873 1.00 80.06 232 GLN A O 1
ATOM 1895 N N . ARG A 1 233 ? -65.889 9.712 34.940 1.00 82.81 233 ARG A N 1
ATOM 1896 C CA . ARG A 1 233 ? -67.160 9.671 35.686 1.00 82.81 233 ARG A CA 1
ATOM 1897 C C . ARG A 1 233 ? -68.373 9.880 34.781 1.00 82.81 233 ARG A C 1
ATOM 1899 O O . ARG A 1 233 ? -69.386 9.217 34.986 1.00 82.81 233 ARG A O 1
ATOM 1906 N N . ILE A 1 234 ? -68.275 10.761 33.786 1.00 82.56 234 ILE A N 1
ATOM 1907 C CA . ILE A 1 234 ? -69.328 10.991 32.788 1.00 82.56 234 ILE A CA 1
ATOM 1908 C C . ILE A 1 234 ? -69.522 9.746 31.919 1.00 82.56 234 ILE A C 1
ATOM 1910 O O . ILE A 1 234 ? -70.662 9.396 31.623 1.00 82.56 234 ILE A O 1
ATOM 1914 N N . ASP A 1 235 ? -68.446 9.060 31.539 1.00 83.69 235 ASP A N 1
ATOM 1915 C CA . ASP A 1 235 ? -68.521 7.855 30.709 1.00 83.69 235 ASP A CA 1
ATOM 1916 C C . ASP A 1 235 ? -69.187 6.690 31.457 1.00 83.69 235 ASP A C 1
ATOM 1918 O O . ASP A 1 235 ? -70.095 6.044 30.936 1.00 83.69 235 ASP A O 1
ATOM 1922 N N . VAL A 1 236 ? -68.852 6.510 32.740 1.00 84.38 236 VAL A N 1
ATOM 1923 C CA . VAL A 1 236 ? -69.533 5.540 33.616 1.00 84.38 236 VAL A CA 1
ATOM 1924 C C . VAL A 1 236 ? -71.010 5.902 33.816 1.00 84.38 236 VAL A C 1
ATOM 1926 O O . VAL A 1 236 ? -71.860 5.010 33.825 1.00 84.38 236 VAL A O 1
ATOM 1929 N N . MET A 1 237 ? -71.347 7.193 33.942 1.00 79.00 237 MET A N 1
ATOM 1930 C CA . MET A 1 237 ? -72.743 7.649 34.033 1.00 79.00 237 MET A CA 1
ATOM 1931 C C . MET A 1 237 ? -73.524 7.394 32.740 1.00 79.00 237 MET A C 1
ATOM 1933 O O . MET A 1 237 ? -74.661 6.942 32.804 1.00 79.00 237 MET A O 1
ATOM 1937 N N . LYS A 1 238 ? -72.919 7.615 31.569 1.00 78.25 238 LYS A N 1
ATOM 1938 C CA . LYS A 1 238 ? -73.554 7.316 30.278 1.00 78.25 238 LYS A CA 1
ATOM 1939 C C . LYS A 1 238 ? -73.786 5.821 30.096 1.00 78.25 238 LYS A C 1
ATOM 1941 O O . LYS A 1 238 ? -74.894 5.432 29.756 1.00 78.25 238 LYS A O 1
ATOM 1946 N N . GLN A 1 239 ? -72.800 4.984 30.418 1.00 77.50 239 GLN A N 1
ATOM 1947 C CA . GLN A 1 239 ? -72.944 3.525 30.337 1.00 77.50 239 GLN A CA 1
ATOM 1948 C C . GLN A 1 239 ? -74.006 2.984 31.304 1.00 77.50 239 GLN A C 1
ATOM 1950 O O . GLN A 1 239 ? -74.771 2.090 30.952 1.00 77.50 239 GLN A O 1
ATOM 1955 N N . THR A 1 240 ? -74.096 3.537 32.518 1.00 72.75 240 THR A N 1
ATOM 1956 C CA . THR A 1 240 ? -75.149 3.146 33.473 1.00 72.75 240 THR A CA 1
ATOM 1957 C C . THR A 1 240 ? -76.534 3.629 33.048 1.00 72.75 240 THR A C 1
ATOM 1959 O O . THR A 1 240 ? -77.511 2.926 33.286 1.00 72.75 240 THR A O 1
ATOM 1962 N N . GLN A 1 241 ? -76.624 4.776 32.376 1.00 66.06 241 GLN A N 1
ATOM 1963 C CA . GLN A 1 241 ? -77.871 5.302 31.822 1.00 66.06 241 GLN A CA 1
ATOM 1964 C C . GLN A 1 241 ? -78.304 4.562 30.540 1.00 66.06 241 GLN A C 1
ATOM 1966 O O . GLN A 1 241 ? -79.493 4.407 30.301 1.00 66.06 241 GLN A O 1
ATOM 1971 N N . GLU A 1 242 ? -77.363 4.038 29.752 1.00 66.25 242 GLU A N 1
ATOM 1972 C CA . GLU A 1 242 ? -77.639 3.156 28.606 1.00 66.25 242 GLU A CA 1
ATOM 1973 C C . GLU A 1 242 ? -78.043 1.736 29.037 1.00 66.25 242 GLU A C 1
ATOM 1975 O O . GLU A 1 242 ? -78.811 1.074 28.343 1.00 66.25 242 GLU A O 1
ATOM 1980 N N . MET A 1 243 ? -77.567 1.266 30.196 1.00 63.88 243 MET A N 1
ATOM 1981 C CA . MET A 1 243 ? -77.984 -0.015 30.785 1.00 63.88 243 MET A CA 1
ATOM 1982 C C . MET A 1 243 ? -79.385 0.016 31.408 1.00 63.88 243 MET A C 1
ATOM 1984 O O . MET A 1 243 ? -79.970 -1.044 31.620 1.00 63.88 243 MET A O 1
ATOM 1988 N N . PHE A 1 244 ? -79.917 1.200 31.710 1.00 65.88 244 PHE A N 1
ATOM 1989 C CA . PHE A 1 244 ? -81.234 1.371 32.309 1.00 65.88 244 PHE A CA 1
ATOM 1990 C C . PHE A 1 244 ? -82.003 2.460 31.555 1.00 65.88 244 PHE A C 1
ATOM 1992 O O . PHE A 1 244 ? -81.866 3.645 31.853 1.00 65.88 244 PHE A O 1
ATOM 1999 N N . ASN A 1 245 ? -82.830 2.069 30.582 1.00 64.19 245 ASN A N 1
ATOM 2000 C CA . ASN A 1 245 ? -83.733 3.010 29.922 1.00 64.19 245 ASN A CA 1
ATOM 2001 C C . ASN A 1 245 ? -84.825 3.424 30.908 1.00 64.19 245 ASN A C 1
ATOM 2003 O O . ASN A 1 245 ? -85.665 2.613 31.278 1.00 64.19 245 ASN A O 1
ATOM 2007 N N . PHE A 1 246 ? -84.816 4.685 31.327 1.00 62.41 246 PHE A N 1
ATOM 2008 C CA . PHE A 1 246 ? -85.874 5.266 32.147 1.00 62.41 246 PHE A CA 1
ATOM 2009 C C . PHE A 1 246 ? -86.788 6.141 31.282 1.00 62.41 246 PHE A C 1
ATOM 2011 O O . PHE A 1 246 ? -86.297 6.893 30.438 1.00 62.41 246 PHE A O 1
ATOM 2018 N N . ASP A 1 247 ? -88.105 6.055 31.484 1.00 60.78 247 ASP A N 1
ATOM 2019 C CA . ASP A 1 247 ? -89.062 6.959 30.832 1.00 60.78 247 ASP A CA 1
ATOM 2020 C C . ASP A 1 247 ? -89.002 8.385 31.420 1.00 60.78 247 ASP A C 1
ATOM 2022 O O . ASP A 1 247 ? -88.338 8.638 32.428 1.00 60.78 247 ASP A O 1
ATOM 2026 N N . GLU A 1 248 ? -89.712 9.344 30.812 1.00 59.56 248 GLU A N 1
ATOM 2027 C CA . GLU A 1 248 ? -89.743 10.750 31.265 1.00 59.56 248 GLU A CA 1
ATOM 2028 C C . GLU A 1 248 ? -90.281 10.934 32.705 1.00 59.56 248 GLU A C 1
ATOM 2030 O O . GLU A 1 248 ? -90.173 12.024 33.267 1.00 59.56 248 GLU A O 1
ATOM 2035 N N . ASN A 1 249 ? -90.819 9.874 33.326 1.00 66.50 249 ASN A N 1
ATOM 2036 C CA . ASN A 1 249 ? -91.308 9.851 34.705 1.00 66.50 249 ASN A CA 1
ATOM 2037 C C . ASN A 1 249 ? -90.364 9.108 35.675 1.00 66.50 249 ASN A C 1
ATOM 2039 O O . ASN A 1 249 ? -90.679 9.002 36.862 1.00 66.50 249 ASN A O 1
ATOM 2043 N N . GLY A 1 250 ? -89.209 8.624 35.203 1.00 59.09 250 GLY A N 1
ATOM 2044 C CA . GLY A 1 250 ? -88.166 8.010 36.025 1.00 59.09 250 GLY A CA 1
ATOM 2045 C C . GLY A 1 250 ? -88.378 6.530 36.360 1.00 59.09 250 GLY A C 1
ATOM 2046 O O . GLY A 1 250 ? -87.760 6.046 37.309 1.00 59.09 250 GLY A O 1
ATOM 2047 N N . ASN A 1 251 ? -89.212 5.801 35.609 1.00 67.62 251 ASN A N 1
ATOM 2048 C CA . ASN A 1 251 ? -89.400 4.355 35.787 1.00 67.62 251 ASN A CA 1
ATOM 2049 C C . ASN A 1 251 ? -88.580 3.540 34.777 1.00 67.62 251 ASN A C 1
ATOM 2051 O O . ASN A 1 251 ? -88.471 3.928 33.617 1.00 67.62 251 ASN A O 1
ATOM 2055 N N . LEU A 1 252 ? -88.021 2.409 35.228 1.00 60.19 252 LEU A N 1
ATOM 2056 C CA . LEU A 1 252 ? -87.279 1.458 34.391 1.00 60.19 252 LEU A CA 1
ATOM 2057 C C . LEU A 1 252 ? -88.203 0.898 33.293 1.00 60.19 252 LEU A C 1
ATOM 2059 O O . LEU A 1 252 ? -89.272 0.371 33.604 1.00 60.19 252 LEU A O 1
ATOM 2063 N N . ILE A 1 253 ? -87.784 0.994 32.034 1.00 65.12 253 ILE A N 1
ATOM 2064 C CA . ILE A 1 253 ? -88.423 0.355 30.883 1.00 65.12 253 ILE A CA 1
ATOM 2065 C C . ILE A 1 253 ? -87.661 -0.951 30.614 1.00 65.12 253 ILE A C 1
ATOM 2067 O O . ILE A 1 253 ? -86.479 -0.897 30.270 1.00 65.12 253 ILE A O 1
ATOM 2071 N N . ASP A 1 254 ? -88.331 -2.093 30.808 1.00 59.88 254 ASP A N 1
ATOM 2072 C CA . ASP A 1 254 ? -87.831 -3.430 30.426 1.00 59.88 254 ASP A CA 1
ATOM 2073 C C . ASP A 1 254 ? -87.720 -3.595 28.897 1.00 59.88 254 ASP A C 1
ATOM 2075 O O . ASP A 1 254 ? -88.643 -3.145 28.173 1.00 59.88 254 ASP A O 1
#

Secondary structure (DSSP, 8-state):
--HHHHHHHHHHHHHHHHHSSBPS-HHHHHTTSTT--HHHHHHHHHHHSEEETTEEE-HHHHHHHHHHHHHHHHHHHHHHHHHHHHHHHHHS-HHHHHHHHHHIIIII-HHHHHHHHHHSS-HHHHHHHHHHHHTTTS-S---SS-----SS-THHHHHHHHHHHHHHHHH----SSHHHHHHHHHHHHHHTTT-HHHHHHHHHHHHHTT-SS--PPPPP-----HHHHHHHHHHHHHHHHHHS-B-TTS-B--

Foldseek 3Di:
DDPLLVLLLVQVLVCCLVPNADAQPLVVSCVSSPPDDSVSNVVSQVVQWDQDPGHTHRPVSVVVSVVVVVVVVVVVLVVLVVVLLVVCPVPDDPVLSVLLVVCCVPPVDSVNLSVCSVPDPDSVVSVVVSSVVSQVPDPDDDDDDDDQDQLDDDPLVVLLVVLQVLCCVLVVDHDPGSVSVNVQNVVLCVLQVNDSVQSSVQSVVCSVVVHNHGDHDDDPPPPCPVVNVVVVVVVVVVVVCVVFPADPVGDGDD

Radius of gyration: 42.8 Å; chains: 1; bounding box: 127×32×96 Å

Sequence (254 aa):
MLPEERACFIDLLVYQHQHGIIPPDIKRVQMYCSGISEATLQATLQAKFEQTEKGWINRKLKKVTDEREAYASKQSENGLIGQFWKKAKGAISAKELKKLKDFIYNDYGKEKLIEELKSQTTHEATLKGLLKHLENEDGIEDGIENKVLLPWSGEFENFWNSWKEYKSKEHKFSYKSELSEQSALKKLTELSGGDMQTAIKIIERSIANGWKGFFKLDEPNKPQSFQDELEQRIDVMKQTQEMFNFDENGNLID

pLDDT: mean 81.51, std 13.0, range [37.75, 96.06]